Protein AF-A0A1B0FGH8-F1 (afdb_monomer_lite)

InterPro domains:
  IPR006578 MADF domain [PF10545] (13-110)
  IPR006578 MADF domain [PS51029] (12-115)

Foldseek 3Di:
DVVVVVVLLLLQLLLLVVVCCVQVVCVQDPDDDCDPVNNVVSLVVSCVSSVHPDSVVSVVSVVVVVVVLLVLVVVLVVVVVPDDDPPDDDPPPPHSDQVVDVCSVSCVVCVVRSVVRVVVVVVVVDDPPPDDDDDDDDDDDDDDDDDDDDDDPPCDPVNVVVVVVVVVVVVVLVPDPPVSVVVVVVVVVVVVVVVVVVD

Secondary structure (DSSP, 8-state):
-HHHHHHHHHHHHHHHHHT-HHHHHTTTSS-----HHHHHHHHHHHHHHTT-SSHHHHHHHHHHHHHHHHHHHHHHHHTTTS----S---TT-----GGGSTTHHHHGGGHHHHHHHHHHHHHTTS------------------------------HHHHHHHHHHHHHHHHHTTS-HHHHHHHHHHHHHHHHHHHT--

Sequence (199 aa):
MQQQTVDKKKIILIRNIRQYPDIYENEFASKPFLHRARKQQLWDLIAKKSGFTKTEEAICKWRSLRIYLRNHLQNVANKKLRRYIPRNHNPNDKYLQLNDWPYYMEMEFLVPYIRAQMNSVQKMHKPEMQVNRPVCTIVKAELPQLMDEEMMSEESEEENNLKEFFNLMLKSMLKLSQFHQQRVKEKLLNVLKQQKLKT

pLDDT: mean 70.03, std 19.04, range [27.69, 94.0]

Structure (mmCIF, N/CA/C/O backbone):
data_AF-A0A1B0FGH8-F1
#
_entry.id   AF-A0A1B0FGH8-F1
#
loop_
_atom_site.group_PDB
_atom_site.id
_atom_site.type_symbol
_atom_site.label_atom_id
_atom_site.label_alt_id
_atom_site.label_comp_id
_atom_site.label_asym_id
_atom_site.label_entity_id
_atom_site.label_seq_id
_atom_site.pdbx_PDB_ins_code
_atom_site.Cartn_x
_atom_site.Cartn_y
_atom_site.Cartn_z
_atom_site.occupancy
_atom_site.B_iso_or_equiv
_atom_site.auth_seq_id
_atom_site.auth_comp_id
_atom_site.auth_asym_id
_atom_site.auth_atom_id
_atom_site.pdbx_PDB_model_num
ATOM 1 N N . MET A 1 1 ? -2.364 -21.872 14.827 1.00 52.47 1 MET A N 1
ATOM 2 C CA . MET A 1 1 ? -3.596 -21.042 14.766 1.00 52.47 1 MET A CA 1
ATOM 3 C C . MET A 1 1 ? -3.340 -19.538 14.590 1.00 52.47 1 MET A C 1
ATOM 5 O O . MET A 1 1 ? -4.012 -18.939 13.762 1.00 52.47 1 MET A O 1
ATOM 9 N N . GLN A 1 2 ? -2.384 -18.913 15.295 1.00 52.69 2 GLN A N 1
ATOM 10 C CA . GLN A 1 2 ? -2.181 -17.445 15.265 1.00 52.69 2 GLN A CA 1
ATOM 11 C C . GLN A 1 2 ? -1.908 -16.836 13.866 1.00 52.69 2 GLN A C 1
ATOM 13 O O . GLN A 1 2 ? -2.380 -15.739 13.582 1.00 52.69 2 GLN A O 1
ATOM 18 N N . GLN A 1 3 ? -1.223 -17.544 12.958 1.00 59.41 3 GLN A N 1
ATOM 19 C CA . GLN A 1 3 ? -0.975 -17.053 11.589 1.00 59.41 3 GLN A CA 1
ATOM 20 C C . GLN A 1 3 ? -2.288 -16.730 10.841 1.00 59.41 3 GLN A C 1
ATOM 22 O O . GLN A 1 3 ? -2.462 -15.639 10.302 1.00 59.41 3 GLN A O 1
ATOM 27 N N . GLN A 1 4 ? -3.260 -17.649 10.890 1.00 62.66 4 GLN A N 1
ATOM 28 C CA . GLN A 1 4 ? -4.543 -17.513 10.193 1.00 62.66 4 GLN A CA 1
ATOM 29 C C . GLN A 1 4 ? -5.396 -16.359 10.741 1.00 62.66 4 GLN A C 1
ATOM 31 O O . GLN A 1 4 ? -6.127 -15.724 9.982 1.00 62.66 4 GLN A O 1
ATOM 36 N N . THR A 1 5 ? -5.319 -16.055 12.042 1.00 65.81 5 THR A N 1
ATOM 37 C CA . THR A 1 5 ? -6.057 -14.920 12.625 1.00 65.81 5 THR A CA 1
ATOM 38 C C . THR A 1 5 ? -5.416 -13.582 12.248 1.00 65.81 5 THR A C 1
ATOM 40 O O . THR A 1 5 ? -6.130 -12.635 11.912 1.00 65.81 5 THR A O 1
ATOM 43 N N . VAL A 1 6 ? -4.081 -13.516 12.207 1.00 66.00 6 VAL A N 1
ATOM 44 C CA . VAL A 1 6 ? -3.318 -12.348 11.734 1.00 66.00 6 VAL A CA 1
ATOM 45 C C . VAL A 1 6 ? -3.595 -12.045 10.256 1.00 66.00 6 VAL A C 1
ATOM 47 O O . VAL A 1 6 ? -3.716 -10.877 9.876 1.00 66.00 6 VAL A O 1
ATOM 50 N N . ASP A 1 7 ? -3.738 -13.074 9.424 1.00 78.56 7 ASP A N 1
ATOM 51 C CA . ASP A 1 7 ? -4.001 -12.921 7.990 1.00 78.56 7 ASP A CA 1
ATOM 52 C C . ASP A 1 7 ? -5.458 -12.509 7.716 1.00 78.56 7 ASP A C 1
ATOM 54 O O . ASP A 1 7 ? -5.695 -11.580 6.938 1.00 78.56 7 ASP A O 1
ATOM 58 N N . LYS A 1 8 ? -6.431 -13.068 8.455 1.00 84.50 8 LYS A N 1
ATOM 59 C CA . LYS A 1 8 ? -7.831 -12.598 8.438 1.00 84.50 8 LYS A CA 1
ATOM 60 C C . LYS A 1 8 ? -7.952 -11.123 8.845 1.00 84.50 8 LYS A C 1
ATOM 62 O O . LYS A 1 8 ? -8.624 -10.367 8.147 1.00 84.50 8 LYS A O 1
ATOM 67 N N . LYS A 1 9 ? -7.258 -10.673 9.905 1.00 86.06 9 LYS A N 1
ATOM 68 C CA . LYS A 1 9 ? -7.250 -9.247 10.304 1.00 86.06 9 LYS A CA 1
ATOM 69 C C . LYS A 1 9 ? -6.705 -8.325 9.205 1.00 86.06 9 LYS A C 1
ATOM 71 O O . LYS A 1 9 ? -7.247 -7.240 9.008 1.00 86.06 9 LYS A O 1
ATOM 76 N N . LYS A 1 10 ? -5.675 -8.748 8.457 1.00 87.94 10 LYS A N 1
ATOM 77 C CA . LYS A 1 10 ? -5.151 -7.984 7.307 1.00 87.94 10 LYS A CA 1
ATOM 78 C C . LYS A 1 10 ? -6.183 -7.855 6.180 1.00 87.94 10 LYS A C 1
ATOM 80 O O . LYS A 1 10 ? -6.356 -6.756 5.666 1.00 87.94 10 LYS A O 1
ATOM 85 N N . ILE A 1 11 ? -6.896 -8.930 5.837 1.00 90.31 11 ILE A N 1
ATOM 86 C CA . ILE A 1 11 ? -7.955 -8.903 4.809 1.00 90.31 11 ILE A CA 1
ATOM 87 C C . ILE A 1 11 ? -9.108 -7.979 5.230 1.00 90.31 11 ILE A C 1
ATOM 89 O O . ILE A 1 11 ? -9.535 -7.136 4.444 1.00 90.31 11 ILE A O 1
ATOM 93 N N . ILE A 1 12 ? -9.564 -8.072 6.484 1.00 92.00 12 ILE A N 1
ATOM 94 C CA . ILE A 1 12 ? -10.611 -7.190 7.029 1.00 92.00 12 ILE A CA 1
ATOM 95 C C . ILE A 1 12 ? -10.174 -5.718 6.960 1.00 92.00 12 ILE A C 1
ATOM 97 O O . ILE A 1 12 ? -10.942 -4.876 6.498 1.00 92.00 12 ILE A O 1
ATOM 101 N N . LEU A 1 13 ? -8.927 -5.411 7.341 1.00 92.94 13 LEU A N 1
ATOM 102 C CA . LEU A 1 13 ? -8.364 -4.061 7.245 1.00 92.94 13 LEU A CA 1
ATOM 103 C C . LEU A 1 13 ? -8.379 -3.528 5.803 1.00 92.94 13 LEU A C 1
ATOM 105 O O . LEU A 1 13 ? -8.819 -2.404 5.578 1.00 92.94 13 LEU A O 1
ATOM 109 N N . ILE A 1 14 ? -7.947 -4.332 4.825 1.00 92.38 14 ILE A N 1
ATOM 110 C CA . ILE A 1 14 ? -7.944 -3.944 3.404 1.00 92.38 14 ILE A CA 1
ATOM 111 C C . ILE A 1 14 ? -9.368 -3.636 2.922 1.00 92.38 14 ILE A C 1
ATOM 113 O O . ILE A 1 14 ? -9.600 -2.581 2.329 1.00 92.38 14 ILE A O 1
ATOM 117 N N . ARG A 1 15 ? -10.334 -4.515 3.222 1.00 92.62 15 ARG A N 1
ATOM 118 C CA . ARG A 1 15 ? -11.744 -4.341 2.835 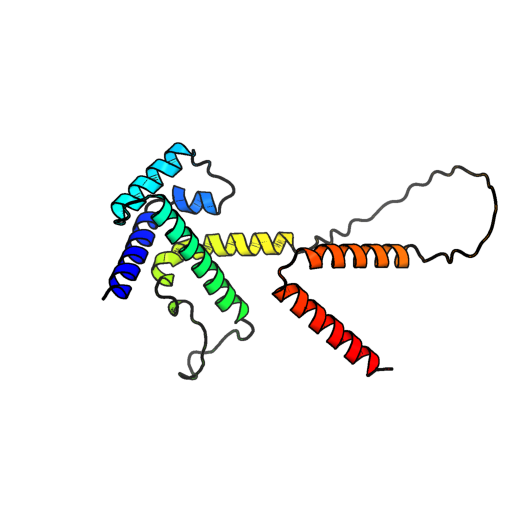1.00 92.62 15 ARG A CA 1
ATOM 119 C C . ARG A 1 15 ? -12.380 -3.109 3.476 1.00 92.62 15 ARG A C 1
ATOM 121 O O . ARG A 1 15 ? -13.107 -2.388 2.799 1.00 92.62 15 ARG A O 1
ATOM 128 N N . ASN A 1 16 ? -12.075 -2.838 4.744 1.00 92.19 16 ASN A N 1
ATOM 129 C CA . ASN A 1 16 ? -12.551 -1.641 5.434 1.00 92.19 16 ASN A CA 1
ATOM 130 C C . ASN A 1 16 ? -11.932 -0.363 4.850 1.00 92.19 16 ASN A C 1
ATOM 132 O O . ASN A 1 16 ? -12.653 0.606 4.654 1.00 92.19 16 ASN A O 1
ATOM 136 N N . ILE A 1 17 ? -10.639 -0.353 4.506 1.00 91.06 17 ILE A N 1
ATOM 137 C CA . ILE A 1 17 ? -9.993 0.806 3.861 1.00 91.06 17 ILE A CA 1
ATOM 138 C C . ILE A 1 17 ? -10.542 1.043 2.447 1.00 91.06 17 ILE A C 1
ATOM 140 O O . ILE A 1 17 ? -10.739 2.191 2.055 1.00 91.06 17 ILE A O 1
ATOM 144 N N . ARG A 1 18 ? -10.858 -0.020 1.695 1.00 90.50 18 ARG A N 1
ATOM 145 C CA . ARG A 1 18 ? -11.444 0.071 0.345 1.00 90.50 18 ARG A CA 1
ATOM 146 C C . ARG A 1 18 ? -12.778 0.837 0.312 1.00 90.50 18 ARG A C 1
ATOM 148 O O . ARG A 1 18 ? -13.085 1.436 -0.713 1.00 90.50 18 ARG A O 1
ATOM 155 N N . GLN A 1 19 ? -13.526 0.872 1.423 1.00 90.06 19 GLN A N 1
ATOM 156 C CA . GLN A 1 19 ? -14.764 1.660 1.573 1.00 90.06 19 GLN A CA 1
ATOM 157 C C . GLN A 1 19 ? -14.528 3.180 1.636 1.00 90.06 19 GLN A C 1
ATOM 159 O O . GLN A 1 19 ? -15.482 3.940 1.508 1.00 90.06 19 GLN A O 1
ATOM 164 N N . TYR A 1 20 ? -13.284 3.632 1.833 1.00 89.00 20 TYR A N 1
ATOM 165 C CA . TYR A 1 20 ? -12.939 5.043 2.015 1.00 89.00 20 TYR A CA 1
ATOM 166 C C . TYR A 1 20 ? -11.870 5.489 0.998 1.00 89.00 20 TYR A C 1
ATOM 168 O O . TYR A 1 20 ? -10.694 5.577 1.364 1.00 89.00 20 TYR A O 1
ATOM 176 N N . PRO A 1 21 ? -12.252 5.799 -0.262 1.00 83.88 21 PRO A N 1
ATOM 177 C CA . PRO A 1 21 ? -11.357 6.373 -1.276 1.00 83.88 21 PRO A CA 1
ATOM 178 C C . PRO A 1 21 ? -10.527 7.541 -0.746 1.00 83.88 21 PRO A C 1
ATOM 180 O O . PRO A 1 21 ? -9.303 7.517 -0.863 1.00 83.88 21 PRO A O 1
ATOM 183 N N . ASP A 1 22 ? -11.158 8.457 -0.003 1.00 81.31 22 ASP A N 1
ATOM 184 C CA . ASP A 1 22 ? -10.514 9.548 0.735 1.00 81.31 22 ASP A CA 1
ATOM 185 C C . ASP A 1 22 ? -9.220 9.134 1.461 1.00 81.31 22 ASP A C 1
ATOM 187 O O . ASP A 1 22 ? -8.257 9.898 1.478 1.00 81.31 22 ASP A O 1
ATOM 191 N N . ILE A 1 23 ? -9.154 7.945 2.071 1.00 84.75 23 ILE A N 1
ATOM 192 C CA . ILE A 1 23 ? -7.978 7.520 2.840 1.00 84.75 23 ILE A CA 1
ATOM 193 C C . ILE A 1 23 ? -6.797 7.156 1.944 1.00 84.75 23 ILE A C 1
ATOM 195 O O . ILE A 1 23 ? -5.670 7.518 2.282 1.00 84.75 23 ILE A O 1
ATOM 199 N N . TYR A 1 24 ? -7.026 6.451 0.834 1.00 81.81 24 TYR A N 1
ATOM 200 C CA . TYR A 1 24 ? -5.942 5.973 -0.024 1.00 81.81 24 TYR A CA 1
ATOM 201 C C . TYR A 1 24 ? -5.651 6.909 -1.198 1.00 81.81 24 TYR A C 1
ATOM 203 O O . TYR A 1 24 ? -4.483 7.115 -1.510 1.00 81.81 24 TYR A O 1
ATOM 211 N N . GLU A 1 25 ? -6.650 7.550 -1.803 1.00 80.12 25 GLU A N 1
ATOM 212 C CA . GLU A 1 25 ? -6.445 8.483 -2.919 1.00 80.12 25 GLU A CA 1
ATOM 213 C C . GLU A 1 25 ? -5.641 9.717 -2.498 1.00 80.12 25 GLU A C 1
ATOM 215 O O . GLU A 1 25 ? -4.678 10.071 -3.175 1.00 80.12 25 GLU A O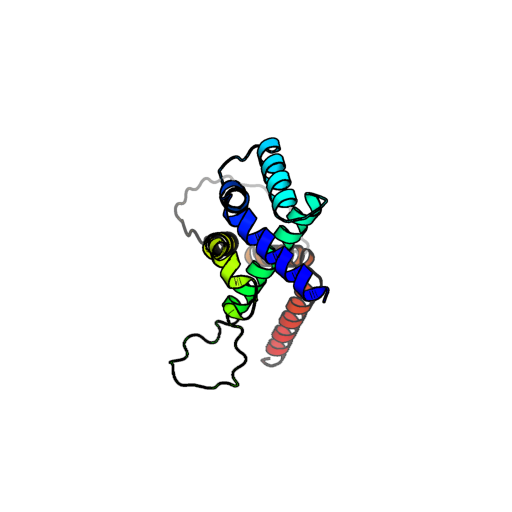 1
ATOM 220 N N . ASN A 1 26 ? -5.915 10.283 -1.314 1.00 70.94 26 ASN A N 1
ATOM 221 C CA . ASN A 1 26 ? -5.095 11.352 -0.718 1.00 70.94 26 ASN A CA 1
ATOM 222 C C . ASN A 1 26 ? -3.643 10.913 -0.406 1.00 70.94 26 ASN A C 1
ATOM 224 O O . ASN A 1 26 ? -2.821 11.742 -0.025 1.00 70.94 26 ASN A O 1
ATOM 228 N N . GLU A 1 27 ? -3.302 9.622 -0.511 1.00 70.69 27 GLU A N 1
ATOM 229 C CA . GLU A 1 27 ? -1.937 9.105 -0.325 1.00 70.69 27 GLU A CA 1
ATOM 230 C C . GLU A 1 27 ? -1.200 8.814 -1.646 1.00 70.69 27 GLU A C 1
ATOM 232 O O . GLU A 1 27 ? -0.076 8.295 -1.602 1.00 70.69 27 GLU A O 1
ATOM 237 N N . PHE A 1 28 ? -1.813 9.127 -2.796 1.00 66.12 28 PHE A N 1
ATOM 238 C CA . PHE A 1 28 ? -1.232 8.953 -4.136 1.00 66.12 28 PHE A CA 1
ATOM 239 C C . PHE A 1 28 ? -1.507 10.118 -5.106 1.00 66.12 28 PHE A C 1
ATOM 241 O O . PHE A 1 28 ? -0.688 10.359 -5.992 1.00 66.12 28 PHE A O 1
ATOM 248 N N . ALA A 1 29 ? -2.632 10.822 -4.967 1.00 61.25 29 ALA A N 1
ATOM 249 C CA . ALA A 1 29 ? -2.963 12.011 -5.746 1.00 61.25 29 ALA A CA 1
ATOM 250 C C . ALA A 1 29 ? -2.373 13.277 -5.100 1.00 61.25 29 ALA A C 1
ATOM 252 O O . ALA A 1 29 ? -2.225 13.358 -3.882 1.00 61.25 29 ALA A O 1
ATOM 253 N N . SER A 1 30 ? -2.049 14.286 -5.912 1.00 59.06 30 SER A N 1
ATOM 254 C CA . SER A 1 30 ? -1.494 15.567 -5.443 1.00 59.06 30 SER A CA 1
ATOM 255 C C . SER A 1 30 ? -2.518 16.455 -4.716 1.00 59.06 30 SER A C 1
ATOM 257 O O . SER A 1 30 ? -2.121 17.317 -3.935 1.00 59.06 30 SER A O 1
ATOM 259 N N . LYS A 1 31 ? -3.817 16.224 -4.952 1.00 57.28 31 LYS A N 1
ATOM 260 C CA . LYS A 1 31 ? -4.987 16.640 -4.152 1.00 57.28 31 LYS A CA 1
ATOM 261 C C . LYS A 1 31 ? -6.028 15.500 -4.262 1.00 57.28 31 LYS A C 1
ATOM 263 O O . LYS A 1 31 ? -6.007 14.832 -5.296 1.00 57.28 31 LYS A O 1
ATOM 268 N N . PRO A 1 32 ? -6.897 15.220 -3.266 1.00 58.91 32 PRO A N 1
ATOM 269 C CA . PRO A 1 32 ? -7.592 16.190 -2.409 1.00 58.91 32 PRO A CA 1
ATOM 270 C C . PRO A 1 32 ? -6.794 16.716 -1.205 1.00 58.91 32 PRO A C 1
ATOM 272 O O . PRO A 1 32 ? -5.645 16.353 -0.978 1.00 58.91 32 PRO A O 1
ATOM 275 N N . PHE A 1 33 ? -7.423 17.597 -0.423 1.00 63.88 33 PHE A N 1
ATOM 276 C CA . PHE A 1 33 ? -6.947 17.997 0.902 1.00 63.88 33 PHE A CA 1
ATOM 277 C C . PHE A 1 33 ? -7.837 17.354 1.974 1.00 63.88 33 PHE A C 1
ATOM 279 O O . PHE A 1 33 ? -8.848 17.921 2.388 1.00 63.88 33 PHE A O 1
ATOM 286 N N . LEU A 1 34 ? -7.483 16.150 2.429 1.00 73.94 34 LEU A N 1
ATOM 287 C CA . LEU A 1 34 ? -8.140 15.545 3.587 1.00 73.94 34 LEU A CA 1
ATOM 288 C C . LEU A 1 34 ? -7.597 16.166 4.883 1.00 73.94 34 LEU A C 1
ATOM 290 O O . LEU A 1 34 ? -6.495 15.840 5.328 1.00 73.94 34 LEU A O 1
ATOM 294 N N . HIS A 1 35 ? -8.389 17.050 5.498 1.00 82.50 35 HIS A N 1
ATOM 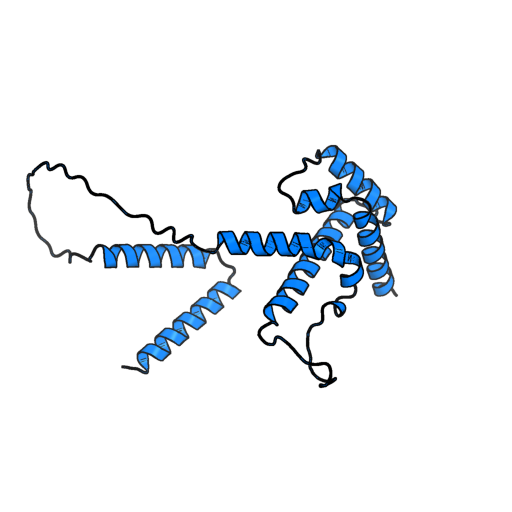295 C CA . HIS A 1 35 ? -8.030 17.729 6.746 1.00 82.50 35 HIS A CA 1
ATOM 296 C C . HIS A 1 35 ? -7.576 16.738 7.834 1.00 82.50 35 HIS A C 1
ATOM 298 O O . HIS A 1 35 ? -8.220 15.706 8.047 1.00 82.50 35 HIS A O 1
ATOM 304 N N . ARG A 1 36 ? -6.494 17.065 8.561 1.00 82.88 36 ARG A N 1
ATOM 305 C CA . ARG A 1 36 ? -5.816 16.156 9.510 1.00 82.88 36 ARG A CA 1
ATOM 306 C C . ARG A 1 36 ? -6.776 15.505 10.512 1.00 82.88 36 ARG A C 1
ATOM 308 O O . ARG A 1 36 ? -6.687 14.299 10.726 1.00 82.88 36 ARG A O 1
ATOM 315 N N . ALA A 1 37 ? -7.714 16.273 11.071 1.00 86.12 37 ALA A N 1
ATOM 316 C CA . ALA A 1 37 ? -8.707 15.754 12.015 1.00 86.12 37 ALA A CA 1
ATOM 317 C C . ALA A 1 37 ? -9.666 14.733 11.369 1.00 86.12 37 ALA A C 1
ATOM 319 O O . ALA A 1 37 ? -9.888 13.664 11.930 1.00 86.12 37 ALA A O 1
ATOM 320 N N . ARG A 1 38 ? -10.163 15.004 10.150 1.00 86.50 38 ARG A N 1
ATOM 321 C CA . ARG A 1 38 ? -11.030 14.074 9.402 1.00 86.50 38 ARG A CA 1
ATOM 322 C C . ARG A 1 38 ? -10.265 12.815 8.983 1.00 86.50 38 ARG A C 1
ATOM 324 O O . ARG A 1 38 ? -10.816 11.719 9.049 1.00 86.50 38 ARG A O 1
ATOM 331 N N . LYS A 1 39 ? -8.982 12.947 8.613 1.00 88.25 39 LYS A N 1
ATOM 332 C CA . LYS A 1 39 ? -8.105 11.794 8.349 1.00 88.25 39 LYS A CA 1
ATOM 333 C C . LYS A 1 39 ? -7.958 10.908 9.590 1.00 88.25 39 LYS A C 1
ATOM 335 O O . LYS A 1 39 ? -8.052 9.693 9.454 1.00 88.25 39 LYS A O 1
ATOM 340 N N . GLN A 1 40 ? -7.768 11.498 10.772 1.00 89.62 40 GLN A N 1
ATOM 341 C CA . GLN A 1 40 ? -7.677 10.749 12.028 1.00 89.62 40 GLN A CA 1
ATOM 342 C C . GLN A 1 40 ? -8.994 10.030 12.358 1.00 89.62 40 GLN A C 1
ATOM 344 O O . GLN A 1 40 ? -8.981 8.816 12.511 1.00 89.62 40 GLN A O 1
ATOM 349 N N . GLN A 1 41 ? -10.132 10.734 12.331 1.00 91.75 41 GLN A N 1
ATOM 350 C CA . GLN A 1 41 ? -11.460 10.154 12.597 1.00 91.75 41 GLN A CA 1
ATOM 351 C C . GLN A 1 41 ? -11.779 8.949 11.696 1.00 91.75 41 GLN A C 1
ATOM 353 O O . GLN A 1 41 ? -12.284 7.928 12.163 1.00 91.75 41 GLN A O 1
ATOM 358 N N . LEU A 1 42 ? -11.466 9.044 10.399 1.00 91.75 42 LEU A N 1
ATOM 359 C CA . LEU A 1 42 ? -11.623 7.930 9.461 1.00 91.75 42 LEU A CA 1
ATOM 360 C C . LEU A 1 42 ? -10.701 6.753 9.814 1.00 91.75 42 LEU A C 1
ATOM 362 O O . LEU A 1 42 ? -11.136 5.603 9.765 1.00 91.75 42 LEU A O 1
ATOM 366 N N . TRP A 1 43 ? -9.456 7.020 10.215 1.00 93.56 43 TRP A N 1
ATOM 367 C CA . TRP A 1 43 ? -8.538 5.983 10.684 1.00 93.56 43 TRP A CA 1
ATOM 368 C C . TRP A 1 43 ? -9.002 5.312 11.982 1.00 93.56 43 TRP A C 1
ATOM 370 O O . TRP A 1 43 ? -8.928 4.087 12.065 1.00 93.56 43 TRP A O 1
ATOM 380 N N . ASP A 1 44 ? -9.544 6.063 12.943 1.00 93.25 44 ASP A N 1
ATOM 381 C CA . ASP A 1 44 ? -10.096 5.522 14.192 1.00 93.25 44 ASP A CA 1
ATOM 382 C C . ASP A 1 44 ? -11.308 4.608 13.913 1.00 93.25 44 ASP A C 1
ATOM 384 O O . ASP A 1 44 ? -11.406 3.495 14.440 1.00 93.25 44 ASP A O 1
ATOM 388 N N . LEU A 1 45 ? -12.200 5.025 13.002 1.00 94.00 45 LEU A N 1
ATOM 389 C CA . LEU A 1 45 ? -13.327 4.212 12.525 1.00 94.00 45 LEU A CA 1
ATOM 390 C C . LEU A 1 45 ? -12.859 2.920 11.836 1.00 94.00 45 LEU A C 1
ATOM 392 O O . LEU A 1 45 ? -13.403 1.846 12.107 1.00 94.00 45 LEU A O 1
ATOM 396 N N . ILE A 1 46 ? -11.849 3.004 10.965 1.00 93.62 46 ILE A N 1
ATOM 397 C CA . ILE A 1 46 ? -11.266 1.849 10.266 1.00 93.62 46 ILE A CA 1
ATOM 398 C C . ILE A 1 46 ? -10.585 0.897 11.256 1.00 93.62 46 ILE A C 1
ATOM 400 O O . ILE A 1 46 ? -10.778 -0.316 11.152 1.00 93.62 46 ILE A O 1
ATOM 404 N N . ALA A 1 47 ? -9.826 1.414 12.225 1.00 93.31 47 ALA A N 1
ATOM 405 C CA . ALA A 1 47 ? -9.155 0.620 13.252 1.00 93.31 47 ALA A CA 1
ATOM 406 C C . ALA A 1 47 ? -10.172 -0.154 14.105 1.00 93.31 47 ALA A C 1
ATOM 408 O O . ALA A 1 47 ? -10.068 -1.381 14.216 1.00 93.31 47 ALA A O 1
ATOM 409 N N . LYS A 1 48 ? -11.219 0.534 14.587 1.00 93.38 48 LYS A N 1
ATOM 410 C CA . LYS A 1 48 ? -12.330 -0.063 15.344 1.00 93.38 48 LYS A CA 1
ATOM 411 C C . LYS A 1 48 ? -13.064 -1.139 14.537 1.00 93.38 48 LYS A C 1
ATOM 413 O O . LYS A 1 48 ? -13.186 -2.268 15.007 1.00 93.38 48 LYS A O 1
ATOM 418 N N . LYS A 1 49 ? -13.480 -0.841 13.296 1.00 92.25 49 LYS A N 1
ATOM 419 C CA . LYS A 1 49 ? -14.126 -1.814 12.385 1.00 92.25 49 LYS A CA 1
ATOM 420 C C . LYS A 1 49 ? -13.238 -3.019 12.045 1.00 92.25 49 LYS A C 1
ATOM 422 O O . LYS A 1 49 ? -13.753 -4.072 11.682 1.00 92.25 49 LYS A O 1
ATOM 427 N N . SER A 1 50 ? -11.915 -2.870 12.130 1.00 90.75 50 SER A N 1
ATOM 428 C CA . SER A 1 50 ? -10.944 -3.921 11.792 1.00 90.75 50 SER A CA 1
ATOM 429 C C . SER A 1 50 ? -10.424 -4.697 13.011 1.00 90.75 50 SER A C 1
ATOM 431 O O . SER A 1 50 ? -9.574 -5.575 12.858 1.00 90.75 50 SER A O 1
ATOM 433 N N . GLY A 1 51 ? -10.922 -4.399 14.218 1.00 90.56 51 GLY A N 1
ATOM 434 C CA . GLY A 1 51 ? -10.534 -5.093 15.448 1.00 90.56 51 GLY A CA 1
ATOM 435 C C . GLY A 1 51 ? -9.098 -4.806 15.902 1.00 90.56 51 GLY A C 1
ATOM 436 O O . GLY A 1 51 ? -8.422 -5.718 16.398 1.00 90.56 51 GLY A O 1
ATOM 437 N N . PHE A 1 52 ? -8.622 -3.573 15.702 1.00 89.50 52 PHE A N 1
ATOM 438 C CA . PHE A 1 52 ? -7.400 -3.045 16.318 1.00 89.50 52 PHE A CA 1
ATOM 439 C C . PHE A 1 52 ? -7.755 -2.233 17.567 1.00 89.50 52 PHE A C 1
ATOM 441 O O . PHE A 1 52 ? -8.772 -1.544 17.597 1.00 89.50 52 PHE A O 1
ATOM 448 N N . THR A 1 53 ? -6.907 -2.314 18.590 1.00 88.56 53 THR A N 1
ATOM 449 C CA . THR A 1 53 ? -7.034 -1.542 19.839 1.00 88.56 53 THR A CA 1
ATOM 450 C C . THR A 1 53 ? -6.482 -0.126 19.702 1.00 88.56 53 THR A C 1
ATOM 452 O O . THR A 1 53 ? -6.967 0.781 20.369 1.00 88.56 53 THR A O 1
ATOM 455 N N . LYS A 1 54 ? -5.478 0.063 18.837 1.00 90.88 54 LYS A N 1
ATOM 456 C CA . LYS A 1 54 ? -4.816 1.343 18.569 1.00 90.88 54 LYS A CA 1
ATOM 457 C C . LYS A 1 54 ? -4.881 1.689 17.089 1.00 90.88 54 LYS A C 1
ATOM 459 O O . LYS A 1 54 ? -4.640 0.837 16.229 1.00 90.88 54 LYS A O 1
ATOM 464 N N . THR A 1 55 ? -5.145 2.954 16.787 1.00 91.44 55 THR A N 1
ATOM 465 C CA . THR A 1 55 ? -5.222 3.443 15.408 1.00 91.44 55 THR A CA 1
ATOM 466 C C . THR A 1 55 ? -3.860 3.384 14.709 1.00 91.44 55 THR A C 1
ATOM 468 O O . THR A 1 55 ? -3.776 3.038 13.528 1.00 91.44 55 THR A O 1
ATOM 471 N N . GLU A 1 56 ? -2.769 3.614 15.443 1.00 91.06 56 GLU A N 1
ATOM 472 C CA . GLU A 1 56 ? -1.397 3.526 14.938 1.00 91.06 56 GLU A CA 1
ATOM 473 C C . GLU A 1 56 ? -1.059 2.120 14.432 1.00 91.06 56 GLU A C 1
ATOM 475 O O . GLU A 1 56 ? -0.362 1.985 13.429 1.00 91.06 56 GLU A O 1
ATOM 480 N N . GLU A 1 57 ? -1.572 1.063 15.071 1.00 90.69 57 GLU A N 1
ATOM 481 C CA . GLU A 1 57 ? -1.338 -0.319 14.637 1.00 90.69 57 GLU A CA 1
ATOM 482 C C . GLU A 1 57 ? -1.985 -0.595 13.275 1.00 90.69 57 GLU A C 1
ATOM 484 O O . GLU A 1 57 ? -1.346 -1.182 12.395 1.00 90.69 57 GLU A O 1
ATOM 489 N N . ALA A 1 58 ? -3.218 -0.118 13.067 1.00 90.50 58 ALA A N 1
ATOM 490 C CA . ALA A 1 58 ? -3.915 -0.218 11.786 1.00 90.50 58 ALA A CA 1
ATOM 491 C C . ALA A 1 58 ? -3.183 0.575 10.685 1.00 90.50 58 ALA A C 1
ATOM 493 O O . ALA A 1 58 ? -2.933 0.039 9.601 1.00 90.50 58 ALA A O 1
ATOM 494 N N . ILE A 1 59 ? -2.757 1.811 10.983 1.00 90.44 59 ILE A N 1
ATOM 495 C CA . ILE A 1 59 ? -1.972 2.661 10.070 1.00 90.44 59 ILE A CA 1
ATOM 496 C C . ILE A 1 59 ? -0.635 1.996 9.711 1.00 90.44 59 ILE A C 1
ATOM 498 O O . ILE A 1 59 ? -0.267 1.923 8.536 1.00 90.44 59 ILE A O 1
ATOM 502 N N . CYS A 1 60 ? 0.102 1.485 10.698 1.00 91.25 60 CYS A N 1
ATOM 503 C CA . CYS A 1 60 ? 1.371 0.796 10.477 1.00 91.25 60 CYS A CA 1
ATOM 504 C C . CYS A 1 60 ? 1.181 -0.465 9.629 1.00 91.25 60 CYS A C 1
ATOM 506 O O . CYS A 1 60 ? 1.931 -0.672 8.673 1.00 91.25 60 CYS A O 1
ATOM 508 N N . LYS A 1 61 ? 0.140 -1.268 9.896 1.00 92.25 61 LYS A N 1
ATOM 509 C CA . LYS A 1 61 ? -0.146 -2.469 9.101 1.00 92.25 61 LYS A CA 1
ATOM 510 C C . LYS A 1 61 ? -0.524 -2.133 7.660 1.00 92.25 61 LYS A C 1
ATOM 512 O O . LYS A 1 61 ? -0.041 -2.800 6.745 1.00 92.25 61 LYS A O 1
ATOM 517 N N . TRP A 1 62 ? -1.312 -1.079 7.448 1.00 93.00 62 TRP A N 1
ATOM 518 C CA . TRP A 1 62 ? -1.628 -0.553 6.118 1.00 93.00 62 TRP A CA 1
ATOM 519 C C . TRP A 1 62 ? -0.378 -0.102 5.356 1.00 93.00 62 TRP A C 1
ATOM 521 O O . TRP A 1 62 ? -0.176 -0.503 4.209 1.00 93.00 62 TRP A O 1
ATOM 531 N N . ARG A 1 63 ? 0.507 0.669 6.003 1.00 90.31 63 ARG A N 1
ATOM 532 C CA . ARG A 1 63 ? 1.790 1.094 5.415 1.00 90.31 63 ARG A CA 1
ATOM 533 C C . ARG A 1 63 ? 2.638 -0.108 5.004 1.00 90.31 63 ARG A C 1
ATOM 535 O O . ARG A 1 63 ? 3.118 -0.137 3.872 1.00 90.31 63 ARG A O 1
ATOM 542 N N . SER A 1 64 ? 2.769 -1.125 5.863 1.00 90.44 64 SER A N 1
ATOM 543 C CA . SER A 1 64 ? 3.464 -2.369 5.507 1.00 90.44 64 SER A CA 1
ATOM 544 C C . SER A 1 64 ? 2.833 -3.042 4.286 1.00 90.44 64 SER A C 1
ATOM 546 O O . SER A 1 64 ? 3.549 -3.381 3.349 1.00 90.44 64 SER A O 1
ATOM 548 N N . LEU A 1 65 ? 1.505 -3.201 4.256 1.00 91.25 65 LEU A N 1
ATOM 549 C CA . LEU A 1 65 ? 0.785 -3.811 3.132 1.00 91.25 65 LEU A CA 1
ATOM 550 C C . LEU A 1 65 ? 1.010 -3.047 1.813 1.00 91.25 65 LEU A C 1
ATOM 552 O O . LEU A 1 65 ? 1.309 -3.675 0.799 1.00 91.25 65 LEU A O 1
ATOM 556 N N . ARG A 1 66 ? 0.958 -1.705 1.821 1.00 90.38 66 ARG A N 1
ATOM 557 C CA . ARG A 1 66 ? 1.282 -0.870 0.644 1.00 90.38 66 ARG A CA 1
ATOM 558 C C . ARG A 1 66 ? 2.724 -1.069 0.167 1.00 90.38 66 ARG A C 1
ATOM 560 O O . ARG A 1 66 ? 2.950 -1.179 -1.037 1.00 90.38 66 ARG A O 1
ATOM 567 N N . ILE A 1 67 ? 3.690 -1.134 1.087 1.00 88.00 67 ILE A N 1
ATOM 568 C CA . ILE A 1 67 ? 5.106 -1.372 0.762 1.00 88.00 67 ILE A CA 1
ATOM 569 C C . ILE A 1 67 ? 5.290 -2.767 0.148 1.00 88.00 67 ILE A C 1
ATOM 571 O O . ILE A 1 67 ? 5.938 -2.888 -0.891 1.00 88.00 67 ILE A O 1
ATOM 575 N N . TYR A 1 68 ? 4.679 -3.805 0.727 1.00 89.38 68 TYR A N 1
ATOM 576 C CA . TYR A 1 68 ? 4.721 -5.157 0.166 1.00 89.38 68 TYR A CA 1
ATOM 577 C C . TYR A 1 68 ? 4.077 -5.229 -1.222 1.00 89.38 68 TYR A C 1
ATOM 579 O O . TYR A 1 68 ? 4.689 -5.805 -2.117 1.00 89.38 68 TYR A O 1
ATOM 587 N N . LEU A 1 69 ? 2.921 -4.592 -1.446 1.00 88.06 69 LEU A N 1
ATOM 588 C CA . LEU A 1 69 ? 2.297 -4.537 -2.772 1.00 88.06 69 LEU A CA 1
ATOM 589 C C . LEU A 1 69 ? 3.193 -3.827 -3.796 1.00 88.06 69 LEU A C 1
ATOM 591 O O . LEU A 1 69 ? 3.383 -4.340 -4.897 1.00 88.06 69 LEU A O 1
ATOM 595 N N . ARG A 1 70 ? 3.785 -2.678 -3.442 1.00 86.44 70 ARG A N 1
ATOM 596 C CA . ARG A 1 70 ? 4.732 -1.967 -4.317 1.00 86.44 70 ARG A CA 1
ATOM 597 C C . ARG A 1 70 ? 5.933 -2.847 -4.664 1.00 86.44 70 ARG A C 1
ATOM 599 O O . ARG A 1 70 ? 6.281 -2.948 -5.836 1.00 86.44 70 ARG A O 1
ATOM 606 N N . ASN A 1 71 ? 6.532 -3.504 -3.672 1.00 84.75 71 ASN A N 1
ATOM 607 C CA . ASN A 1 71 ? 7.682 -4.384 -3.875 1.00 84.75 71 ASN A CA 1
ATOM 608 C C . ASN A 1 71 ? 7.312 -5.621 -4.706 1.00 84.75 71 ASN A C 1
ATOM 610 O O . ASN A 1 71 ? 8.080 -6.011 -5.577 1.00 84.75 71 ASN A O 1
ATOM 614 N N . HIS A 1 72 ? 6.129 -6.205 -4.497 1.00 83.88 72 HIS A N 1
ATOM 615 C CA . HIS A 1 72 ? 5.607 -7.317 -5.298 1.00 83.88 72 HIS A CA 1
ATOM 616 C C . HIS A 1 72 ? 5.412 -6.904 -6.759 1.00 83.88 72 HIS A C 1
ATOM 618 O O . HIS A 1 72 ? 5.999 -7.508 -7.652 1.00 83.88 72 HIS A O 1
ATOM 624 N N . LEU A 1 73 ? 4.700 -5.800 -7.008 1.00 83.31 73 LEU A N 1
ATOM 625 C CA . LEU A 1 73 ? 4.525 -5.232 -8.349 1.00 83.31 73 LEU A CA 1
ATOM 626 C C . LEU A 1 73 ? 5.864 -4.890 -9.012 1.00 83.31 73 LEU A C 1
ATOM 628 O O . LEU A 1 73 ? 6.036 -5.149 -10.201 1.00 83.31 73 LEU A O 1
ATOM 632 N N . GLN A 1 74 ? 6.823 -4.346 -8.259 1.00 80.38 74 GLN A N 1
ATOM 633 C CA . GLN A 1 74 ? 8.163 -4.044 -8.756 1.00 80.38 74 GLN A CA 1
ATOM 634 C C . GLN A 1 74 ? 8.969 -5.317 -9.047 1.00 80.38 74 GLN A C 1
ATOM 636 O O . GLN A 1 74 ? 9.657 -5.363 -10.058 1.00 80.38 74 GLN A O 1
ATOM 641 N N . ASN A 1 75 ? 8.847 -6.375 -8.245 1.00 78.44 75 ASN A N 1
ATOM 642 C CA . ASN A 1 75 ? 9.492 -7.665 -8.499 1.00 78.44 75 ASN A CA 1
ATOM 643 C C . ASN A 1 75 ? 8.901 -8.358 -9.735 1.00 78.44 75 ASN A C 1
ATOM 645 O O . ASN A 1 75 ? 9.654 -8.827 -10.588 1.00 78.44 75 ASN A O 1
ATOM 649 N N . VAL A 1 76 ? 7.573 -8.359 -9.883 1.00 74.75 76 VAL A N 1
ATOM 650 C CA . VAL A 1 76 ? 6.876 -8.861 -11.079 1.00 74.75 76 VAL A CA 1
ATOM 651 C C . VAL A 1 76 ? 7.241 -8.028 -12.317 1.00 74.75 76 VAL A C 1
ATOM 653 O O . VAL A 1 76 ? 7.474 -8.585 -13.388 1.00 74.75 76 VAL A O 1
ATOM 656 N N . ALA A 1 77 ? 7.361 -6.702 -12.189 1.00 71.75 77 ALA A N 1
ATOM 657 C CA . ALA A 1 77 ? 7.792 -5.821 -13.277 1.00 71.75 77 ALA A CA 1
ATOM 658 C C . ALA A 1 77 ? 9.274 -6.009 -13.650 1.00 71.75 77 ALA A C 1
ATOM 660 O O . ALA A 1 77 ? 9.591 -6.084 -14.833 1.00 71.75 77 ALA A O 1
ATOM 661 N N . ASN A 1 78 ? 10.169 -6.146 -12.669 1.00 67.75 78 ASN A N 1
ATOM 662 C CA . ASN A 1 78 ? 11.600 -6.385 -12.880 1.00 67.75 78 ASN A CA 1
ATOM 663 C C . ASN A 1 78 ? 11.865 -7.775 -13.479 1.00 67.75 78 ASN A C 1
ATOM 665 O O . ASN A 1 78 ? 12.785 -7.933 -14.278 1.00 67.75 78 ASN A O 1
ATOM 669 N N . LYS A 1 79 ? 11.029 -8.777 -13.167 1.00 64.69 79 LYS A N 1
ATOM 670 C CA . LYS A 1 79 ? 11.063 -10.093 -13.825 1.00 64.69 79 LYS A CA 1
ATOM 671 C C . LYS A 1 79 ? 10.614 -10.060 -15.300 1.00 64.69 79 LYS A C 1
ATOM 673 O O . LYS A 1 79 ? 10.767 -11.066 -15.989 1.00 64.69 79 LYS A O 1
ATOM 678 N N . LYS A 1 80 ? 10.184 -8.913 -15.857 1.00 50.25 80 LYS A N 1
ATOM 679 C CA . LYS A 1 80 ? 9.881 -8.742 -17.298 1.00 50.25 80 LYS A CA 1
ATOM 680 C C . LYS A 1 80 ? 11.114 -8.659 -18.221 1.00 50.25 80 LYS A C 1
ATOM 682 O O . LYS A 1 80 ? 11.034 -8.020 -19.268 1.00 50.25 80 LYS A O 1
ATOM 687 N N . LEU A 1 81 ? 12.203 -9.355 -17.886 1.00 46.53 81 LEU A N 1
ATOM 688 C CA . LEU A 1 81 ? 13.184 -9.828 -18.877 1.00 46.53 81 LEU A CA 1
ATOM 689 C C . LEU A 1 81 ? 12.760 -11.151 -19.548 1.00 46.53 81 LEU A C 1
ATOM 691 O O . LEU A 1 81 ? 13.430 -11.612 -20.465 1.00 46.53 81 LEU A O 1
ATOM 695 N N . ARG A 1 82 ? 11.614 -11.730 -19.159 1.00 48.09 82 ARG A N 1
ATOM 696 C CA . ARG A 1 82 ? 10.856 -12.686 -19.980 1.00 48.09 82 ARG A CA 1
ATOM 697 C C . ARG A 1 82 ? 9.413 -12.196 -20.100 1.00 48.09 82 ARG A C 1
ATOM 699 O O . ARG A 1 82 ? 8.655 -12.235 -19.134 1.00 48.09 82 ARG A O 1
ATOM 706 N N . ARG A 1 83 ? 9.050 -11.651 -21.264 1.00 45.09 83 ARG A N 1
ATOM 707 C CA . ARG A 1 83 ? 7.663 -11.311 -21.619 1.00 45.09 83 ARG A CA 1
ATOM 708 C C . ARG A 1 83 ? 7.135 -12.360 -22.592 1.00 45.09 83 ARG A C 1
ATOM 710 O O . ARG A 1 83 ? 7.873 -12.773 -23.472 1.00 45.09 83 ARG A O 1
ATOM 717 N N . TYR A 1 84 ? 5.840 -12.648 -22.467 1.00 39.66 84 TYR A N 1
ATOM 718 C CA . TYR A 1 84 ? 5.059 -13.552 -23.315 1.00 39.66 84 TYR A CA 1
ATOM 719 C C . TYR A 1 84 ? 5.434 -15.039 -23.200 1.00 39.66 84 TYR A C 1
ATOM 721 O O . TYR A 1 84 ? 6.502 -15.472 -23.613 1.00 39.66 84 TYR A O 1
ATOM 729 N N . ILE A 1 85 ? 4.498 -15.825 -22.668 1.00 46.16 85 ILE A N 1
ATOM 730 C CA . ILE A 1 85 ? 4.496 -17.287 -22.745 1.00 46.16 85 ILE A CA 1
ATOM 731 C C . ILE A 1 85 ? 3.107 -17.655 -23.282 1.00 46.16 85 ILE A C 1
ATOM 733 O O . ILE A 1 85 ? 2.114 -17.343 -22.617 1.00 46.16 85 ILE A O 1
ATOM 737 N N . PRO A 1 86 ? 2.996 -18.226 -24.496 1.00 40.72 86 PRO A N 1
ATOM 738 C CA . PRO A 1 86 ? 1.737 -18.772 -24.999 1.00 40.72 86 PRO A CA 1
ATOM 739 C C . PRO A 1 86 ? 1.191 -19.859 -24.061 1.00 40.72 86 PRO A C 1
ATOM 741 O O . PRO A 1 86 ? 1.948 -20.442 -23.291 1.00 40.72 86 PRO A O 1
ATOM 744 N N . ARG A 1 87 ? -0.108 -20.180 -24.150 1.00 47.19 87 ARG A N 1
ATOM 745 C CA . ARG A 1 87 ? -0.836 -21.084 -23.223 1.00 47.19 87 ARG A CA 1
ATOM 746 C C . ARG A 1 87 ? -0.219 -22.473 -22.962 1.00 47.19 87 ARG A C 1
ATOM 748 O O . ARG A 1 87 ? -0.663 -23.143 -22.036 1.00 47.19 87 ARG A O 1
ATOM 755 N N . ASN A 1 88 ? 0.783 -22.895 -23.730 1.00 49.31 88 ASN A N 1
ATOM 756 C CA . ASN A 1 88 ? 1.328 -24.246 -23.726 1.00 49.31 88 ASN A CA 1
ATOM 757 C C . ASN A 1 88 ? 2.803 -24.306 -23.273 1.00 49.31 88 ASN A C 1
ATOM 759 O O . ASN A 1 88 ? 3.615 -24.792 -24.057 1.00 49.31 88 ASN A O 1
ATOM 763 N N . HIS A 1 89 ? 3.179 -23.905 -22.042 1.00 48.12 89 HIS A N 1
ATOM 764 C CA . HIS A 1 89 ? 4.310 -24.599 -21.388 1.00 48.12 89 HIS A CA 1
ATOM 765 C C . HIS A 1 89 ? 4.506 -24.489 -19.863 1.00 48.12 89 HIS A C 1
ATOM 767 O O . HIS A 1 89 ? 4.311 -23.449 -19.244 1.00 48.12 89 HIS A O 1
ATOM 773 N N . ASN A 1 90 ? 5.030 -25.614 -19.360 1.00 45.47 90 ASN A N 1
ATOM 774 C CA . ASN A 1 90 ? 5.838 -25.883 -18.165 1.00 45.47 90 ASN A CA 1
ATOM 775 C C . ASN A 1 90 ? 5.295 -25.526 -16.753 1.00 45.47 90 ASN A C 1
ATOM 777 O O . ASN A 1 90 ? 5.445 -24.390 -16.304 1.00 45.47 90 ASN A O 1
ATOM 781 N N . PRO A 1 91 ? 4.811 -26.518 -15.969 1.00 54.16 91 PRO A N 1
ATOM 782 C CA . PRO A 1 91 ? 4.417 -26.317 -14.569 1.00 54.16 91 PRO A CA 1
ATOM 783 C C . PRO A 1 91 ? 5.595 -26.103 -13.594 1.00 54.16 91 PRO A C 1
ATOM 785 O O . PRO A 1 91 ? 5.363 -25.716 -12.453 1.00 54.16 91 PRO A O 1
ATOM 788 N N . ASN A 1 92 ? 6.848 -26.330 -14.012 1.00 48.59 92 ASN A N 1
ATOM 789 C CA . ASN A 1 92 ? 8.037 -26.143 -13.164 1.00 48.59 92 ASN A CA 1
ATOM 790 C C . ASN A 1 92 ? 8.660 -24.738 -13.251 1.00 48.59 92 ASN A C 1
ATOM 792 O O . ASN A 1 92 ? 9.666 -24.465 -12.588 1.00 48.59 92 ASN A O 1
ATOM 796 N N . ASP A 1 93 ? 8.115 -23.845 -14.079 1.00 52.16 93 ASP A N 1
ATOM 797 C CA . ASP A 1 93 ? 8.732 -22.546 -14.334 1.00 52.16 93 ASP A CA 1
ATOM 798 C C . ASP A 1 93 ? 8.376 -21.548 -13.209 1.00 52.16 93 ASP A C 1
ATOM 800 O O . ASP A 1 93 ? 7.233 -21.108 -13.068 1.00 52.16 93 ASP A O 1
ATOM 804 N N . LYS A 1 94 ? 9.365 -21.227 -12.356 1.00 52.56 94 LYS A N 1
ATOM 805 C CA . LYS A 1 94 ? 9.232 -20.472 -11.085 1.00 52.56 94 LYS A CA 1
ATOM 806 C C . LYS A 1 94 ? 8.987 -18.963 -11.287 1.00 52.56 94 LYS A C 1
ATOM 808 O O . LYS A 1 94 ? 9.694 -18.103 -10.735 1.00 52.56 94 LYS A O 1
ATOM 813 N N . TYR A 1 95 ? 7.995 -18.618 -12.100 1.00 58.59 95 TYR A N 1
ATOM 814 C CA . TYR A 1 95 ? 7.537 -17.244 -12.263 1.00 58.59 95 TYR A CA 1
ATOM 815 C C . TYR A 1 95 ? 6.854 -16.754 -10.995 1.00 58.59 95 TYR A C 1
ATOM 817 O O . TYR A 1 95 ? 6.082 -17.472 -10.375 1.00 58.59 95 TYR A O 1
ATOM 825 N N . LEU A 1 96 ? 7.152 -15.505 -10.634 1.00 59.59 96 LEU A N 1
ATOM 826 C CA . LEU A 1 96 ? 6.446 -14.817 -9.561 1.00 59.59 96 LEU A CA 1
ATOM 827 C C . LEU A 1 96 ? 5.173 -14.244 -10.186 1.00 59.59 96 LEU A C 1
ATOM 829 O O . LEU A 1 96 ? 5.252 -13.270 -10.941 1.00 59.59 96 LEU A O 1
ATOM 833 N N . GLN A 1 97 ? 4.038 -14.898 -9.966 1.00 66.50 97 GLN A N 1
ATOM 834 C CA . GLN A 1 97 ? 2.747 -14.441 -10.465 1.00 66.50 97 GLN A CA 1
ATOM 835 C C . GLN A 1 97 ? 2.204 -13.324 -9.570 1.00 66.50 97 GLN A C 1
ATOM 837 O O . GLN A 1 97 ? 2.586 -13.167 -8.410 1.00 66.50 97 GLN A O 1
ATOM 842 N N . LEU A 1 98 ? 1.265 -12.538 -10.097 1.00 67.38 98 LEU A N 1
ATOM 843 C CA . LEU A 1 98 ? 0.580 -11.519 -9.298 1.00 67.38 98 LEU A CA 1
ATOM 844 C C . LEU A 1 98 ? -0.182 -12.155 -8.120 1.00 67.38 98 LEU A C 1
ATOM 846 O O . LEU A 1 98 ? -0.132 -11.631 -7.008 1.00 67.38 98 LEU A O 1
ATOM 850 N N . ASN A 1 99 ? -0.772 -13.331 -8.346 1.00 71.69 99 ASN A N 1
ATOM 851 C CA . ASN A 1 99 ? -1.586 -14.064 -7.375 1.00 71.69 99 ASN A CA 1
ATOM 852 C C . ASN A 1 99 ? -0.773 -14.807 -6.297 1.00 71.69 99 ASN A C 1
ATOM 854 O O . ASN A 1 99 ? -1.360 -15.249 -5.314 1.00 71.69 99 ASN A O 1
ATOM 858 N N . ASP A 1 100 ? 0.558 -14.895 -6.422 1.00 71.62 100 ASP A N 1
ATOM 859 C CA . ASP A 1 100 ? 1.427 -15.534 -5.416 1.00 71.62 100 ASP A CA 1
ATOM 860 C C . ASP A 1 100 ? 1.396 -14.805 -4.063 1.00 71.62 100 ASP A C 1
ATOM 862 O O . ASP A 1 100 ? 1.759 -15.367 -3.027 1.00 71.62 100 ASP A O 1
ATOM 866 N N . TRP A 1 101 ? 0.985 -13.532 -4.055 1.00 79.88 101 TRP A N 1
ATOM 867 C CA . TRP A 1 101 ? 0.816 -12.764 -2.829 1.00 79.8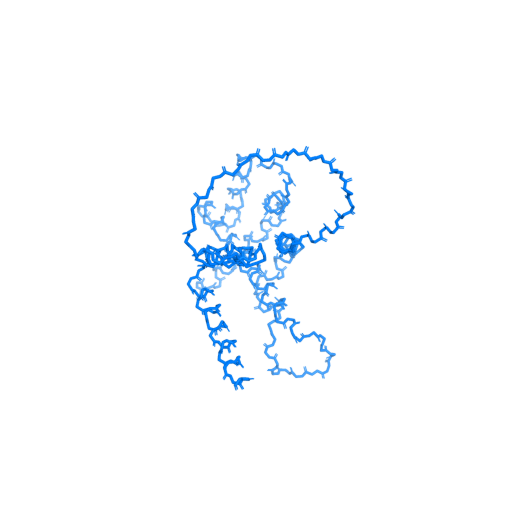8 101 TRP A CA 1
ATOM 868 C C . TRP A 1 101 ? -0.652 -12.813 -2.370 1.00 79.88 101 TRP A C 1
ATOM 870 O O . TRP A 1 101 ? -1.514 -12.256 -3.053 1.00 79.88 101 TRP A O 1
ATOM 880 N N . PRO A 1 102 ? -0.970 -13.393 -1.194 1.00 82.12 102 PRO A N 1
ATOM 881 C CA . PRO A 1 102 ? -2.349 -13.718 -0.802 1.00 82.12 102 PRO A CA 1
ATOM 882 C C . PRO A 1 102 ? -3.267 -12.506 -0.563 1.00 82.12 102 PRO A C 1
ATOM 884 O O . PRO A 1 102 ? -4.471 -12.675 -0.403 1.00 82.12 102 PRO A O 1
ATOM 887 N N . TYR A 1 103 ? -2.724 -11.285 -0.542 1.00 85.19 103 TYR A N 1
ATOM 888 C CA . TYR A 1 103 ? -3.496 -10.040 -0.428 1.00 85.19 103 TYR A CA 1
ATOM 889 C C . TYR A 1 103 ? -3.654 -9.302 -1.764 1.00 85.19 103 TYR A C 1
ATOM 891 O O . TYR A 1 103 ? -4.284 -8.246 -1.793 1.00 85.19 103 TYR A O 1
ATOM 899 N N . TYR A 1 104 ? -3.089 -9.822 -2.862 1.00 83.00 104 TYR A N 1
ATOM 900 C CA . TYR A 1 104 ? -3.069 -9.130 -4.151 1.00 83.00 104 TYR A CA 1
ATOM 901 C C . TYR A 1 104 ? -4.479 -8.811 -4.659 1.00 83.00 104 TYR A C 1
ATOM 903 O O . TYR A 1 104 ? -4.772 -7.646 -4.909 1.00 83.00 104 TYR A O 1
ATOM 911 N N . MET A 1 105 ? -5.365 -9.812 -4.709 1.00 83.81 105 MET A N 1
ATOM 912 C CA . MET A 1 105 ? -6.758 -9.653 -5.158 1.00 83.81 105 MET A CA 1
ATOM 913 C C . MET A 1 105 ? -7.534 -8.618 -4.328 1.00 83.81 105 MET A C 1
ATOM 915 O O . MET A 1 105 ? -8.296 -7.818 -4.862 1.00 83.81 105 MET A O 1
ATOM 919 N N . GLU A 1 106 ? -7.319 -8.591 -3.010 1.00 87.12 106 GLU A N 1
ATOM 920 C CA . GLU A 1 106 ? -7.987 -7.638 -2.114 1.00 87.12 106 GLU A CA 1
ATOM 921 C C . GLU A 1 106 ? -7.466 -6.204 -2.306 1.00 87.12 106 GLU A C 1
ATOM 923 O O . GLU A 1 106 ? -8.223 -5.252 -2.126 1.00 87.12 106 GLU A O 1
ATOM 928 N N . MET A 1 107 ? -6.192 -6.039 -2.685 1.00 89.12 107 MET A N 1
ATOM 929 C CA . MET A 1 107 ? -5.528 -4.742 -2.874 1.00 89.12 107 MET A CA 1
ATOM 930 C C . MET A 1 107 ? -5.372 -4.315 -4.343 1.00 89.12 107 MET A C 1
ATOM 932 O O . MET A 1 107 ? -4.723 -3.302 -4.613 1.00 89.12 107 MET A O 1
ATOM 936 N N . GLU A 1 108 ? -5.964 -5.041 -5.296 1.00 86.94 108 GLU A N 1
ATOM 937 C CA . GLU A 1 108 ? -5.835 -4.773 -6.736 1.00 86.94 108 GLU A CA 1
ATOM 938 C C . GLU A 1 108 ? -6.252 -3.336 -7.100 1.00 86.94 108 GLU A C 1
ATOM 940 O O . GLU A 1 108 ? -5.616 -2.685 -7.930 1.00 86.94 108 GLU A O 1
ATOM 945 N N . PHE A 1 109 ? -7.242 -2.788 -6.388 1.00 87.38 109 PHE A N 1
ATOM 946 C CA . PHE A 1 109 ? -7.711 -1.408 -6.549 1.00 87.38 109 PHE A CA 1
ATOM 947 C C . PHE A 1 109 ? -6.611 -0.342 -6.361 1.00 87.38 109 PHE A C 1
ATOM 949 O O . PHE A 1 109 ? -6.735 0.757 -6.891 1.00 87.38 109 PHE A O 1
ATOM 956 N N . LEU A 1 110 ? -5.507 -0.650 -5.667 1.00 86.38 110 LEU A N 1
ATOM 957 C CA . LEU A 1 110 ? -4.365 0.261 -5.500 1.00 86.38 110 LEU A CA 1
ATOM 958 C C . LEU A 1 110 ? -3.355 0.211 -6.658 1.00 86.38 110 LEU A C 1
ATOM 960 O O . LEU A 1 110 ? -2.485 1.081 -6.753 1.00 86.38 110 LEU A O 1
ATOM 964 N N . VAL A 1 111 ? -3.428 -0.799 -7.533 1.00 85.12 111 VAL A N 1
ATOM 965 C CA . VAL A 1 111 ? -2.454 -1.022 -8.616 1.00 85.12 111 VAL A CA 1
ATOM 966 C C . VAL A 1 111 ? -2.338 0.178 -9.573 1.00 85.12 111 VAL A C 1
ATOM 968 O O . VAL A 1 111 ? -1.197 0.514 -9.910 1.00 85.12 111 VAL A O 1
ATOM 971 N N . PRO A 1 112 ? -3.424 0.867 -9.994 1.00 83.44 112 PRO A N 1
ATOM 972 C CA . PRO A 1 112 ? -3.318 2.061 -10.837 1.00 83.44 112 PRO A CA 1
ATOM 973 C C . PRO A 1 112 ? -2.516 3.181 -10.164 1.00 83.44 112 PRO A C 1
ATOM 975 O O . PRO A 1 112 ? -1.578 3.710 -10.760 1.00 83.44 112 PRO A O 1
ATOM 978 N N . TYR A 1 113 ? -2.819 3.474 -8.898 1.00 83.31 113 TYR A N 1
ATOM 979 C CA . TYR A 1 113 ? -2.184 4.539 -8.120 1.00 83.31 113 TYR A CA 1
ATOM 980 C C . TYR A 1 113 ? -0.697 4.258 -7.854 1.00 83.31 113 TYR A C 1
ATOM 982 O O . TYR A 1 113 ? 0.152 5.122 -8.075 1.00 83.31 113 TYR A O 1
ATOM 990 N N . ILE A 1 114 ? -0.352 3.024 -7.462 1.00 82.81 114 ILE A N 1
ATOM 991 C CA . ILE A 1 114 ? 1.047 2.612 -7.255 1.00 82.81 114 ILE A CA 1
ATOM 992 C C . ILE A 1 114 ? 1.829 2.672 -8.574 1.00 82.81 114 ILE A C 1
ATOM 994 O O . ILE A 1 114 ? 2.964 3.151 -8.593 1.00 82.81 114 ILE A O 1
ATOM 998 N N . ARG A 1 115 ? 1.229 2.246 -9.695 1.00 80.75 115 ARG A N 1
ATOM 999 C CA . ARG A 1 115 ? 1.858 2.326 -11.023 1.00 80.75 115 ARG A CA 1
ATOM 1000 C C . ARG A 1 115 ? 2.080 3.778 -11.456 1.00 80.75 115 ARG A C 1
ATOM 1002 O O . ARG A 1 115 ? 3.164 4.094 -11.941 1.00 80.75 115 ARG A O 1
ATOM 1009 N N . ALA A 1 116 ? 1.103 4.661 -11.248 1.00 80.56 116 ALA A N 1
ATOM 1010 C CA . ALA A 1 116 ? 1.236 6.090 -11.527 1.00 80.56 116 ALA A CA 1
ATOM 1011 C C . ALA A 1 116 ? 2.376 6.720 -10.706 1.00 80.56 116 ALA A C 1
ATOM 1013 O O . ALA A 1 116 ? 3.240 7.393 -11.269 1.00 80.56 116 ALA A O 1
ATOM 1014 N N . GLN A 1 117 ? 2.447 6.418 -9.404 1.00 78.31 117 GLN A N 1
ATOM 1015 C CA . GLN A 1 117 ? 3.523 6.878 -8.524 1.00 78.31 117 GLN A CA 1
ATOM 1016 C C . GLN A 1 117 ? 4.903 6.367 -8.979 1.00 78.31 117 GLN A C 1
ATOM 1018 O O . GLN A 1 117 ? 5.847 7.150 -9.075 1.00 78.31 117 GLN A O 1
ATOM 1023 N N . MET A 1 118 ? 5.028 5.075 -9.307 1.00 73.69 118 MET A N 1
ATOM 1024 C CA . MET A 1 118 ? 6.281 4.491 -9.809 1.00 73.69 118 MET A CA 1
ATOM 1025 C C . MET A 1 118 ? 6.735 5.137 -11.126 1.00 73.69 118 MET A C 1
ATOM 1027 O O . MET A 1 118 ? 7.916 5.442 -11.279 1.00 73.69 118 MET A O 1
ATOM 1031 N N . ASN A 1 119 ? 5.804 5.397 -12.046 1.00 72.94 119 ASN A N 1
ATOM 1032 C CA . ASN A 1 119 ? 6.098 6.051 -13.321 1.00 72.94 119 ASN A CA 1
ATOM 1033 C C . ASN A 1 119 ? 6.473 7.534 -13.142 1.00 72.94 119 ASN A C 1
ATOM 1035 O O . ASN A 1 119 ? 7.336 8.028 -13.862 1.00 72.94 119 ASN A O 1
ATOM 1039 N N . SER A 1 120 ? 5.870 8.238 -12.177 1.00 65.00 120 SER A N 1
ATOM 1040 C CA . SER A 1 120 ? 6.220 9.628 -11.845 1.00 65.00 120 SER A CA 1
ATOM 1041 C C . SER A 1 120 ? 7.662 9.743 -11.332 1.00 65.00 120 SER A C 1
ATOM 1043 O O . SER A 1 120 ? 8.441 10.550 -11.836 1.00 65.00 120 SER A O 1
ATOM 1045 N N . VAL A 1 121 ? 8.067 8.844 -10.425 1.00 59.34 121 VAL A N 1
ATOM 1046 C CA . VAL A 1 121 ? 9.456 8.760 -9.935 1.00 59.34 121 VAL A CA 1
ATOM 1047 C C . VAL A 1 121 ? 10.437 8.452 -11.075 1.00 59.34 121 VAL A C 1
ATOM 1049 O O . VAL A 1 121 ? 11.519 9.028 -11.120 1.00 59.34 121 VAL A O 1
ATOM 1052 N N . GLN A 1 122 ? 10.060 7.599 -12.036 1.00 56.25 122 GLN A N 1
ATOM 1053 C CA . GLN A 1 122 ? 10.889 7.336 -13.221 1.00 56.25 122 GLN A CA 1
ATOM 1054 C C . GLN A 1 122 ? 10.997 8.544 -14.163 1.00 56.25 122 GLN A C 1
ATOM 1056 O O . GLN A 1 122 ? 12.059 8.750 -14.745 1.00 56.25 122 GLN A O 1
ATOM 1061 N N . LYS A 1 123 ? 9.939 9.355 -14.313 1.00 52.72 123 LYS A N 1
ATOM 1062 C CA . LYS A 1 123 ? 9.993 10.593 -15.110 1.00 52.72 123 LYS A CA 1
ATOM 1063 C C . LYS A 1 123 ? 10.969 11.607 -14.508 1.00 52.72 123 LYS A C 1
ATOM 1065 O O . LYS A 1 123 ? 11.792 12.123 -15.247 1.00 52.72 123 LYS A O 1
ATOM 1070 N N . MET A 1 124 ? 10.979 11.781 -13.184 1.00 44.06 124 MET A N 1
ATOM 1071 C CA . MET A 1 124 ? 11.966 12.624 -12.480 1.00 44.06 124 MET A CA 1
ATOM 1072 C C . MET A 1 124 ? 13.409 12.076 -12.490 1.00 44.06 124 MET A C 1
ATOM 1074 O O . MET A 1 124 ? 14.303 12.688 -11.911 1.00 44.06 124 MET A O 1
ATOM 1078 N N . HIS A 1 125 ? 13.660 10.910 -13.093 1.00 44.53 125 HIS A N 1
ATOM 1079 C CA . HIS A 1 125 ? 15.004 10.348 -13.297 1.00 44.53 125 HIS A CA 1
ATOM 1080 C C . HIS A 1 125 ? 15.366 10.187 -14.779 1.00 44.53 125 HIS A C 1
ATOM 1082 O O . HIS A 1 125 ? 16.424 9.646 -15.099 1.00 44.53 125 HIS A O 1
ATOM 1088 N N . LYS A 1 126 ? 14.527 10.685 -15.694 1.00 36.97 126 LYS A N 1
ATOM 1089 C CA . LYS A 1 126 ? 14.976 11.023 -17.042 1.00 36.97 126 LYS A CA 1
ATOM 1090 C C . LYS A 1 126 ? 15.484 12.464 -17.001 1.00 36.97 126 LYS A C 1
ATOM 1092 O O . LYS A 1 126 ? 14.684 13.342 -16.690 1.00 36.97 126 LYS A O 1
ATOM 1097 N N . PRO A 1 127 ? 16.762 12.734 -17.319 1.00 41.38 127 PRO A N 1
ATOM 1098 C CA . PRO A 1 127 ? 17.164 14.083 -17.676 1.00 41.38 127 PRO A CA 1
ATOM 1099 C C . PRO A 1 127 ? 16.342 14.478 -18.901 1.00 41.38 127 PRO A C 1
ATOM 1101 O O . PRO A 1 127 ? 16.356 13.768 -19.912 1.00 41.38 127 PRO A O 1
ATOM 1104 N N . GLU A 1 128 ? 15.599 15.575 -18.816 1.00 38.50 128 GLU A N 1
ATOM 1105 C CA . GLU A 1 128 ? 15.015 16.163 -20.012 1.00 38.50 128 GLU A CA 1
ATOM 1106 C C . GLU A 1 128 ? 16.152 16.781 -20.830 1.00 38.50 128 GLU A C 1
ATOM 1108 O O . GLU A 1 128 ? 16.583 17.901 -20.568 1.00 38.50 128 GLU A O 1
ATOM 1113 N N . MET A 1 129 ? 16.647 16.049 -21.834 1.00 42.00 129 MET A N 1
ATOM 1114 C CA . MET A 1 129 ? 17.416 16.646 -22.929 1.00 42.00 129 MET A CA 1
ATOM 1115 C C . MET A 1 129 ? 16.474 17.519 -23.768 1.00 42.00 129 MET A C 1
ATOM 1117 O O . MET A 1 129 ? 16.075 17.144 -24.870 1.00 42.00 129 MET A O 1
ATOM 1121 N N . GLN A 1 130 ? 16.104 18.687 -23.241 1.00 35.22 130 GLN A N 1
ATOM 1122 C CA . GLN A 1 130 ? 15.538 19.759 -24.050 1.00 35.22 130 GLN A CA 1
ATOM 1123 C C . GLN A 1 130 ? 16.684 20.459 -24.780 1.00 35.22 130 GLN A C 1
ATOM 1125 O O . GLN A 1 130 ? 17.285 21.414 -24.293 1.00 35.22 130 GLN A O 1
ATOM 1130 N N . VAL A 1 131 ? 17.004 19.939 -25.964 1.00 41.22 131 VAL A N 1
ATOM 1131 C CA . VAL A 1 131 ? 17.883 20.609 -26.922 1.00 41.22 131 VAL A CA 1
ATOM 1132 C C . VAL A 1 131 ? 17.142 21.829 -27.468 1.00 41.22 131 VAL A C 1
ATOM 1134 O O . VAL A 1 131 ? 16.276 21.684 -28.322 1.00 41.22 131 VAL A O 1
ATOM 1137 N N . ASN A 1 132 ? 17.498 23.020 -26.985 1.00 33.00 132 ASN A N 1
ATOM 1138 C CA . ASN A 1 132 ? 17.067 24.305 -27.539 1.00 33.00 132 ASN A CA 1
ATOM 1139 C C . ASN A 1 132 ? 18.265 25.279 -27.610 1.00 33.00 132 ASN A C 1
ATOM 1141 O O . ASN A 1 132 ? 18.529 26.038 -26.683 1.00 33.00 132 ASN A O 1
ATOM 1145 N N . ARG A 1 133 ? 18.992 25.242 -28.737 1.00 39.78 133 ARG A N 1
ATOM 1146 C CA . ARG A 1 133 ? 19.665 26.414 -29.354 1.00 39.78 133 ARG A CA 1
ATOM 1147 C C . ARG A 1 133 ? 18.646 27.089 -30.303 1.00 39.78 133 ARG A C 1
ATOM 1149 O O . ARG A 1 133 ? 17.718 26.378 -30.693 1.00 39.78 133 ARG A O 1
ATOM 1156 N N . PRO A 1 134 ? 18.789 28.361 -30.752 1.00 44.16 134 PRO A N 1
ATOM 1157 C CA . PRO A 1 134 ? 19.978 29.240 -30.826 1.00 44.16 134 PRO A CA 1
ATOM 1158 C C . PRO A 1 134 ? 19.846 30.450 -29.844 1.00 44.16 134 PRO A C 1
ATOM 1160 O O . PRO A 1 134 ? 19.169 30.272 -28.841 1.00 44.16 134 PRO A O 1
ATOM 1163 N N . VAL A 1 135 ? 20.464 31.648 -29.928 1.00 27.69 135 VAL A N 1
ATOM 1164 C CA . VAL A 1 135 ? 21.219 32.418 -30.958 1.00 27.69 135 VAL A CA 1
ATOM 1165 C C . VAL A 1 135 ? 22.359 33.227 -30.289 1.00 27.69 135 VAL A C 1
ATOM 1167 O O . VAL A 1 135 ? 22.310 33.486 -29.090 1.00 27.69 135 VAL A O 1
ATOM 1170 N N . CYS A 1 136 ? 23.377 33.644 -31.053 1.00 36.00 136 CYS A N 1
ATOM 1171 C CA . CYS A 1 136 ? 24.425 34.583 -30.619 1.00 36.00 136 CYS A CA 1
ATOM 1172 C C . CYS A 1 136 ? 23.936 36.030 -30.421 1.00 36.00 136 CYS A C 1
ATOM 1174 O O . CYS A 1 136 ? 23.156 36.520 -31.232 1.00 36.00 136 CYS A O 1
ATOM 1176 N N . THR A 1 137 ? 24.585 36.770 -29.510 1.00 27.92 137 THR A N 1
ATOM 1177 C CA . THR A 1 137 ? 25.027 38.156 -29.796 1.00 27.92 137 THR A CA 1
ATOM 1178 C C . THR A 1 137 ? 26.316 38.493 -29.034 1.00 27.92 137 THR A C 1
ATOM 1180 O O . THR A 1 137 ? 26.560 37.948 -27.962 1.00 27.92 137 THR A O 1
ATOM 1183 N N . ILE A 1 138 ? 27.151 39.359 -29.615 1.00 44.91 138 ILE A N 1
ATOM 1184 C CA . ILE A 1 138 ? 28.518 39.698 -29.175 1.00 44.91 138 ILE A CA 1
ATOM 1185 C C . ILE A 1 138 ? 28.534 41.103 -28.559 1.00 44.91 138 ILE A C 1
ATOM 1187 O O . ILE A 1 138 ? 27.973 42.007 -29.172 1.00 44.91 138 ILE A O 1
ATOM 1191 N N . VAL A 1 139 ? 29.280 41.323 -27.467 1.00 29.91 139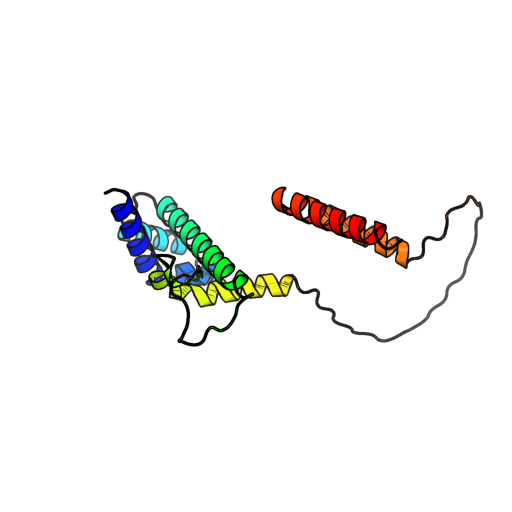 VAL A N 1
ATOM 1192 C CA . VAL A 1 139 ? 29.921 42.626 -27.170 1.00 29.91 139 VAL A CA 1
ATOM 1193 C C . VAL A 1 139 ? 31.310 42.387 -26.555 1.00 29.91 139 VAL A C 1
ATOM 1195 O O . VAL A 1 139 ? 31.447 41.590 -25.631 1.00 29.91 139 VAL A O 1
ATOM 1198 N N . LYS A 1 140 ? 32.338 43.067 -27.083 1.00 42.56 140 LYS A N 1
ATOM 1199 C CA . LYS A 1 140 ? 33.725 43.082 -26.573 1.00 42.56 140 LYS A CA 1
ATOM 1200 C C . LYS A 1 140 ? 33.903 44.075 -25.412 1.00 42.56 140 LYS A C 1
ATOM 1202 O O . LYS A 1 140 ? 33.318 45.153 -25.453 1.00 42.56 140 LYS A O 1
ATOM 1207 N N . ALA A 1 141 ? 34.849 43.791 -24.515 1.00 32.66 141 ALA A N 1
ATOM 1208 C CA . ALA A 1 141 ? 35.658 44.788 -23.800 1.00 32.66 141 ALA A CA 1
ATOM 1209 C C . ALA A 1 141 ? 37.050 44.183 -23.495 1.00 32.66 141 ALA A C 1
ATOM 1211 O O . ALA A 1 141 ? 37.157 42.968 -23.342 1.00 32.66 141 ALA A O 1
ATOM 1212 N N . GLU A 1 142 ? 38.112 44.995 -23.474 1.00 32.59 142 GLU A N 1
ATOM 1213 C CA . GLU A 1 142 ? 39.513 44.539 -23.582 1.00 32.59 142 GLU A CA 1
ATOM 1214 C C . GLU A 1 142 ? 40.370 44.897 -22.342 1.00 32.59 142 GLU A C 1
ATOM 1216 O O . GLU A 1 142 ? 40.379 46.057 -21.948 1.00 32.59 142 GLU A O 1
ATOM 1221 N N . LEU A 1 143 ? 41.152 43.915 -21.842 1.00 37.25 143 LEU A N 1
ATOM 1222 C CA . LEU A 1 143 ? 42.444 44.020 -21.103 1.00 37.25 143 LEU A CA 1
ATOM 1223 C C . LEU A 1 143 ? 42.506 44.817 -19.755 1.00 37.25 143 LEU A C 1
ATOM 1225 O O . LEU A 1 143 ? 41.535 45.487 -19.416 1.00 37.25 143 LEU A O 1
ATOM 1229 N N . PRO A 1 144 ? 43.601 44.748 -18.935 1.00 39.88 144 PRO A N 1
ATOM 1230 C CA . PRO A 1 144 ? 44.968 44.256 -19.209 1.00 39.88 144 PRO A CA 1
ATOM 1231 C C . PRO A 1 144 ? 45.574 43.225 -18.216 1.00 39.88 144 PRO A C 1
ATOM 1233 O O . PRO A 1 144 ? 44.925 42.730 -17.300 1.00 39.88 144 PRO A O 1
ATOM 1236 N N . GLN A 1 145 ? 46.843 42.882 -18.475 1.00 37.53 145 GLN A N 1
ATOM 1237 C CA . GLN A 1 145 ? 47.642 41.786 -17.901 1.00 37.53 145 GLN A CA 1
ATOM 1238 C C . GLN A 1 145 ? 48.272 42.091 -16.528 1.00 37.53 145 GLN A C 1
ATOM 1240 O O . GLN A 1 145 ? 48.657 43.227 -16.264 1.00 37.53 145 GLN A O 1
ATOM 1245 N N . LEU A 1 146 ? 48.561 41.032 -15.762 1.00 34.56 146 LEU A N 1
ATOM 1246 C CA . LEU A 1 146 ? 49.813 40.877 -15.005 1.00 34.56 146 LEU A CA 1
ATOM 1247 C C . LEU A 1 146 ? 50.269 39.411 -15.112 1.00 34.56 146 LEU A C 1
ATOM 1249 O O . LEU A 1 146 ? 49.445 38.504 -15.015 1.00 34.56 146 LEU A O 1
ATOM 1253 N N . MET A 1 147 ? 51.560 39.199 -15.369 1.00 39.44 147 MET A N 1
ATOM 1254 C CA . MET A 1 147 ? 52.190 37.874 -15.421 1.00 39.44 147 MET A CA 1
ATOM 1255 C C . MET A 1 147 ? 52.608 37.427 -14.017 1.00 39.44 147 MET A C 1
ATOM 1257 O O . MET A 1 147 ? 52.983 38.266 -13.205 1.00 39.44 147 MET A O 1
ATOM 1261 N N . ASP A 1 148 ? 52.570 36.119 -13.766 1.00 34.91 148 ASP A N 1
ATOM 1262 C CA . ASP A 1 148 ? 53.789 35.338 -13.513 1.00 34.91 148 ASP A CA 1
ATOM 1263 C C . ASP A 1 148 ? 53.482 33.845 -13.737 1.00 34.91 148 ASP A C 1
ATOM 1265 O O . ASP A 1 148 ? 52.417 33.345 -13.366 1.00 34.91 148 ASP A O 1
ATOM 1269 N N . GLU A 1 149 ? 54.379 33.149 -14.436 1.00 43.22 149 GLU A N 1
ATOM 1270 C CA . GLU A 1 149 ? 54.202 31.754 -14.849 1.00 43.22 149 GLU A CA 1
ATOM 1271 C C . GLU A 1 149 ? 54.656 30.780 -13.754 1.00 43.22 149 GLU A C 1
ATOM 1273 O O . GLU A 1 149 ? 55.799 30.852 -13.317 1.00 43.22 149 GLU A O 1
ATOM 1278 N N . GLU A 1 150 ? 53.841 29.769 -13.427 1.00 35.59 150 GLU A N 1
ATOM 1279 C CA . GLU A 1 150 ? 54.385 28.419 -13.217 1.00 35.59 150 GLU A CA 1
ATOM 1280 C C . GLU A 1 150 ? 53.338 27.313 -13.466 1.00 35.59 150 GLU A C 1
ATOM 1282 O O . GLU A 1 150 ? 52.533 26.944 -12.614 1.00 35.59 150 GLU A O 1
ATOM 1287 N N . MET A 1 151 ? 53.378 26.774 -14.689 1.00 38.50 151 MET A N 1
ATOM 1288 C CA . MET A 1 151 ? 52.994 25.401 -15.048 1.00 38.50 151 MET A CA 1
ATOM 1289 C C . MET A 1 151 ? 51.625 24.868 -14.568 1.00 38.50 151 MET A C 1
ATOM 1291 O O . MET A 1 151 ? 51.506 23.717 -14.140 1.00 38.50 151 MET A O 1
ATOM 1295 N N . MET A 1 152 ? 50.558 25.647 -14.744 1.00 34.75 152 MET A N 1
ATOM 1296 C CA . MET A 1 152 ? 49.200 25.098 -14.767 1.00 34.75 152 MET A CA 1
ATOM 1297 C C . MET A 1 152 ? 48.864 24.684 -16.200 1.00 34.75 152 MET A C 1
ATOM 1299 O O . MET A 1 152 ? 48.641 25.535 -17.057 1.00 34.75 152 MET A O 1
ATOM 1303 N N . SER A 1 153 ? 48.834 23.377 -16.469 1.00 43.03 153 SER A N 1
ATOM 1304 C CA . SER A 1 153 ? 48.234 22.858 -17.700 1.00 43.03 153 SER A CA 1
ATOM 1305 C C . SER A 1 153 ? 46.805 23.381 -17.809 1.00 43.03 153 SER A C 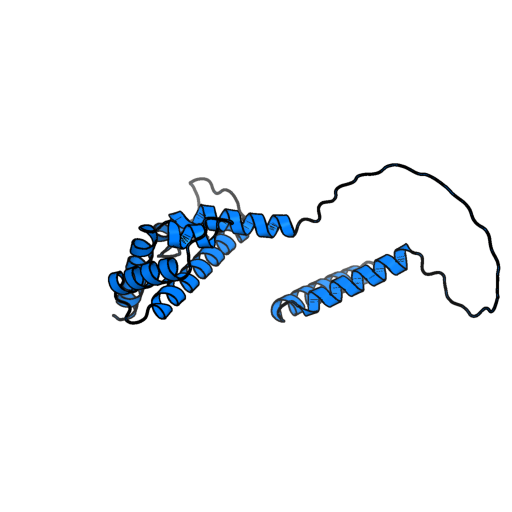1
ATOM 1307 O O . SER A 1 153 ? 46.029 23.195 -16.866 1.00 43.03 153 SER A O 1
ATOM 1309 N N . GLU A 1 154 ? 46.455 23.983 -18.947 1.00 45.97 154 GLU A N 1
ATOM 1310 C CA . GLU A 1 154 ? 45.065 24.262 -19.307 1.00 45.97 154 GLU A CA 1
ATOM 1311 C C . GLU A 1 154 ? 44.335 22.926 -19.477 1.00 45.97 154 GLU A C 1
ATOM 1313 O O . GLU A 1 154 ? 44.198 22.398 -20.580 1.00 45.97 154 GLU A O 1
ATOM 1318 N N . GLU A 1 155 ? 43.889 22.351 -18.359 1.00 51.25 155 GLU A N 1
ATOM 1319 C CA . GLU A 1 155 ? 42.877 21.310 -18.386 1.00 51.25 155 GLU A CA 1
ATOM 1320 C C . GLU A 1 155 ? 41.669 21.917 -19.085 1.00 51.25 155 GLU A C 1
ATOM 1322 O O . GLU A 1 155 ? 41.059 22.867 -18.579 1.00 51.25 155 GLU A O 1
ATOM 1327 N N . SER A 1 156 ? 41.376 21.388 -20.275 1.00 62.84 156 SER A N 1
ATOM 1328 C CA . SER A 1 156 ? 40.287 21.848 -21.134 1.00 62.84 156 SER A CA 1
ATOM 1329 C C . SER A 1 156 ? 39.026 22.076 -20.299 1.00 62.84 156 SER A C 1
ATOM 1331 O O . SER A 1 156 ? 38.773 21.344 -19.334 1.00 62.84 156 SER A O 1
ATOM 1333 N N . GLU A 1 157 ? 38.179 23.037 -20.677 1.00 63.47 157 GLU A N 1
ATOM 1334 C CA . GLU A 1 157 ? 36.861 23.175 -20.045 1.00 63.47 157 GLU A CA 1
ATOM 1335 C C . GLU A 1 157 ? 36.125 21.821 -20.019 1.00 63.47 157 GLU A C 1
ATOM 1337 O O . GLU A 1 157 ? 35.414 21.520 -19.065 1.00 63.47 157 GLU A O 1
ATOM 1342 N N . GLU A 1 158 ? 36.358 20.946 -21.003 1.00 62.22 158 GLU A N 1
ATOM 1343 C CA . GLU A 1 158 ? 35.864 19.565 -21.023 1.00 62.22 158 GLU A CA 1
ATOM 1344 C C . GLU A 1 158 ? 36.416 18.690 -19.881 1.00 62.22 158 GLU A C 1
ATOM 1346 O O . GLU A 1 158 ? 35.650 17.949 -19.264 1.00 62.22 158 GLU A O 1
ATOM 1351 N N . GLU A 1 159 ? 37.707 18.779 -19.549 1.00 66.31 159 GLU A N 1
ATOM 1352 C CA . GLU A 1 159 ? 38.328 18.036 -18.441 1.00 66.31 159 GLU A CA 1
ATOM 1353 C C . GLU A 1 159 ? 37.856 18.550 -17.077 1.00 66.31 159 GLU A C 1
ATOM 1355 O O . GLU A 1 159 ? 37.533 17.752 -16.191 1.00 66.31 159 GLU A O 1
ATOM 1360 N N . ASN A 1 160 ? 37.716 19.869 -16.927 1.00 69.69 160 ASN A N 1
ATOM 1361 C CA . ASN A 1 160 ? 37.129 20.482 -15.737 1.00 69.69 160 ASN A CA 1
ATOM 1362 C C . ASN A 1 160 ? 35.652 20.076 -15.556 1.00 69.69 160 ASN A C 1
ATOM 1364 O O . ASN A 1 160 ? 35.261 19.617 -14.477 1.00 69.69 160 ASN A O 1
ATOM 1368 N N . ASN A 1 161 ? 34.853 20.119 -16.627 1.00 72.12 161 ASN A N 1
ATOM 1369 C CA . ASN A 1 161 ? 33.467 19.636 -16.637 1.00 72.12 161 ASN A CA 1
ATOM 1370 C C . ASN A 1 161 ? 33.374 18.130 -16.314 1.00 72.12 161 ASN A C 1
ATOM 1372 O O . ASN A 1 161 ? 32.500 17.703 -15.553 1.00 72.12 161 ASN A O 1
ATOM 1376 N N . LEU A 1 162 ? 34.292 17.307 -16.839 1.00 69.44 162 LEU A N 1
ATOM 1377 C CA . LEU A 1 162 ? 34.384 15.878 -16.522 1.00 69.44 162 LEU A CA 1
ATOM 1378 C C . LEU A 1 162 ? 34.716 15.647 -15.042 1.00 69.44 162 LEU A C 1
ATOM 1380 O O . LEU A 1 162 ? 34.058 14.830 -14.390 1.00 69.44 162 LEU A O 1
ATOM 1384 N N . LYS A 1 163 ? 35.686 16.378 -14.480 1.00 71.12 163 LYS A N 1
ATOM 1385 C CA . LYS A 1 163 ? 36.021 16.319 -13.048 1.00 71.12 163 LYS A CA 1
ATOM 1386 C C . LYS A 1 163 ? 34.838 16.710 -12.172 1.00 71.12 163 LYS A C 1
ATOM 1388 O O . LYS A 1 163 ? 34.553 16.012 -11.195 1.00 71.12 163 LYS A O 1
ATOM 1393 N N . GLU A 1 164 ? 34.120 17.782 -12.504 1.00 78.88 164 GLU A N 1
ATOM 1394 C CA . GLU A 1 164 ? 32.935 18.187 -11.747 1.00 78.88 164 GLU A CA 1
ATOM 1395 C C . GLU A 1 164 ? 31.828 17.123 -11.825 1.00 78.88 164 GLU A C 1
ATOM 1397 O O . GLU A 1 164 ? 31.284 16.716 -10.792 1.00 78.88 164 GLU A O 1
ATOM 1402 N N . PHE A 1 165 ? 31.574 16.568 -13.014 1.00 78.00 165 PHE A N 1
ATOM 1403 C CA . PHE A 1 165 ? 30.640 15.458 -13.210 1.00 78.00 165 PHE A CA 1
ATOM 1404 C C . PHE A 1 165 ? 31.002 14.222 -12.366 1.00 78.00 165 PHE A C 1
ATOM 1406 O O . PHE A 1 165 ? 30.137 13.674 -11.671 1.00 78.00 165 PHE A O 1
ATOM 1413 N N . PHE A 1 166 ? 32.272 13.800 -12.347 1.00 78.50 166 PHE A N 1
ATOM 1414 C CA . PHE A 1 166 ? 32.727 12.692 -11.498 1.00 78.50 166 PHE A CA 1
ATOM 1415 C C . PHE A 1 166 ? 32.585 13.008 -10.003 1.00 78.50 166 PHE A C 1
ATOM 1417 O O . PHE A 1 166 ? 32.119 12.159 -9.237 1.00 78.50 166 PHE A O 1
ATOM 1424 N N . ASN A 1 167 ? 32.896 14.233 -9.576 1.00 75.75 167 ASN A N 1
ATOM 1425 C CA . ASN A 1 167 ? 32.719 14.667 -8.189 1.00 75.75 167 ASN A CA 1
ATOM 1426 C C . ASN A 1 167 ? 31.240 14.664 -7.759 1.00 75.75 167 ASN A C 1
ATOM 1428 O O . ASN A 1 167 ? 30.914 14.219 -6.653 1.00 75.75 167 ASN A O 1
ATOM 1432 N N . LEU A 1 168 ? 30.323 15.098 -8.628 1.00 78.25 168 LEU A N 1
ATOM 1433 C CA . LEU A 1 168 ? 28.877 15.037 -8.393 1.00 78.25 168 LEU A CA 1
ATOM 1434 C C . LEU A 1 168 ? 28.359 13.591 -8.360 1.00 78.25 168 LEU A C 1
ATOM 1436 O O . LEU A 1 168 ? 27.532 13.251 -7.504 1.00 78.25 168 LEU A O 1
ATOM 1440 N N . MET A 1 169 ? 28.884 12.716 -9.223 1.00 79.31 169 MET A N 1
ATOM 1441 C CA . MET A 1 169 ? 28.588 11.280 -9.217 1.00 79.31 169 MET A CA 1
ATOM 1442 C C . MET A 1 169 ? 29.011 10.631 -7.889 1.00 79.31 169 MET A C 1
ATOM 1444 O O . MET A 1 169 ? 28.199 9.956 -7.251 1.00 79.31 169 MET A O 1
ATOM 1448 N N . LEU A 1 170 ? 30.236 10.891 -7.421 1.00 77.69 170 LEU A N 1
ATOM 1449 C CA . LEU A 1 170 ? 30.764 10.373 -6.152 1.00 77.69 170 LEU A CA 1
ATOM 1450 C C . LEU A 1 170 ? 29.967 10.886 -4.941 1.00 77.69 170 LEU A C 1
ATOM 1452 O O . LEU A 1 170 ? 29.518 10.085 -4.116 1.00 77.69 170 LEU A O 1
ATOM 1456 N N . LYS A 1 171 ? 29.694 12.199 -4.867 1.00 76.75 171 LYS A N 1
ATOM 1457 C CA . LYS A 1 171 ? 28.837 12.797 -3.821 1.00 76.75 171 LYS A CA 1
ATOM 1458 C C . LYS A 1 171 ? 27.427 12.195 -3.805 1.00 76.75 171 LYS A C 1
ATOM 1460 O O . LYS A 1 171 ? 26.820 12.080 -2.739 1.00 76.75 171 LYS A O 1
ATOM 1465 N N . SER A 1 172 ? 26.902 11.798 -4.964 1.00 76.12 172 SER A N 1
ATOM 1466 C CA . SER A 1 172 ? 25.593 11.144 -5.083 1.00 76.12 172 SER A CA 1
ATOM 1467 C C . SER A 1 172 ? 25.639 9.670 -4.669 1.00 76.12 172 SER A C 1
ATOM 1469 O O . SER A 1 172 ? 24.732 9.202 -3.982 1.00 76.12 172 SER A O 1
ATOM 1471 N N . MET A 1 173 ? 26.713 8.945 -5.002 1.00 73.81 173 MET A N 1
ATOM 1472 C CA . MET A 1 173 ? 26.918 7.556 -4.576 1.00 73.81 173 MET A CA 1
ATOM 1473 C C . MET A 1 173 ? 27.002 7.409 -3.054 1.00 73.81 173 MET A C 1
ATOM 1475 O O . MET A 1 173 ? 26.412 6.480 -2.505 1.00 73.81 173 MET A O 1
ATOM 1479 N N . LEU A 1 174 ? 27.673 8.335 -2.361 1.00 74.75 174 LEU A N 1
ATOM 1480 C CA . LEU A 1 174 ? 27.806 8.308 -0.897 1.00 74.75 174 LEU A CA 1
ATOM 1481 C C . LEU A 1 174 ? 26.460 8.435 -0.155 1.00 74.75 174 LEU A C 1
ATOM 1483 O O . LEU A 1 174 ? 26.357 8.016 0.995 1.00 74.75 174 LEU A O 1
ATOM 1487 N N . LYS A 1 175 ? 25.411 8.948 -0.814 1.00 82.56 175 LYS A N 1
ATOM 1488 C CA . LYS A 1 175 ? 24.041 9.035 -0.269 1.00 82.56 175 LYS A CA 1
ATOM 1489 C C . LYS A 1 175 ? 23.228 7.740 -0.435 1.00 82.56 175 LYS A C 1
ATOM 1491 O O . LYS A 1 175 ? 22.126 7.640 0.101 1.00 82.56 175 LYS A O 1
ATOM 1496 N N . LEU A 1 176 ? 23.732 6.756 -1.184 1.00 79.38 176 LEU A N 1
ATOM 1497 C CA . LEU A 1 176 ? 23.084 5.451 -1.356 1.00 79.38 176 LEU A CA 1
ATOM 1498 C C . LEU A 1 176 ? 23.357 4.536 -0.154 1.00 79.38 176 LEU A C 1
ATOM 1500 O O . LEU A 1 176 ? 24.364 4.689 0.531 1.00 79.38 176 LEU A O 1
ATOM 1504 N N . SER A 1 177 ? 22.512 3.526 0.078 1.00 81.88 177 SER A N 1
ATOM 1505 C CA . SER A 1 177 ? 22.802 2.511 1.101 1.00 81.88 177 SER A CA 1
ATOM 1506 C C . SER A 1 177 ? 24.010 1.645 0.717 1.00 81.88 177 SER A C 1
ATOM 1508 O O . SER A 1 177 ? 24.242 1.392 -0.468 1.00 81.88 177 SER A O 1
ATOM 1510 N N . GLN A 1 178 ? 24.754 1.147 1.714 1.00 75.94 178 GLN A N 1
ATOM 1511 C CA . GLN A 1 178 ? 26.008 0.392 1.530 1.00 75.94 178 GLN A CA 1
ATOM 1512 C C . GLN A 1 178 ? 25.909 -0.732 0.482 1.00 75.94 178 GLN A C 1
ATOM 1514 O O . GLN A 1 178 ? 26.797 -0.874 -0.351 1.00 75.94 178 GLN A O 1
ATOM 1519 N N . PHE A 1 179 ? 24.796 -1.474 0.444 1.00 81.38 179 PHE A N 1
ATOM 1520 C CA . PHE A 1 179 ? 24.545 -2.508 -0.570 1.00 81.38 179 PHE A CA 1
ATOM 1521 C C . PHE A 1 179 ? 24.608 -1.979 -2.017 1.00 81.38 179 PHE A C 1
ATOM 1523 O O . PHE A 1 179 ? 25.165 -2.624 -2.906 1.00 81.38 179 PHE A O 1
ATOM 1530 N N . HIS A 1 180 ? 24.057 -0.789 -2.269 1.00 70.50 180 HIS A N 1
ATOM 1531 C CA . HIS A 1 180 ? 24.092 -0.164 -3.591 1.00 70.50 180 HIS A CA 1
ATOM 1532 C C . HIS A 1 180 ? 25.478 0.413 -3.900 1.00 70.50 180 HIS A C 1
ATOM 1534 O O . HIS A 1 180 ? 25.944 0.269 -5.029 1.00 70.50 180 HIS A O 1
ATOM 1540 N N . GLN A 1 181 ? 26.164 0.988 -2.904 1.00 80.19 181 GLN A N 1
ATOM 1541 C CA . GLN A 1 181 ? 27.551 1.450 -3.045 1.00 80.19 181 GLN A CA 1
ATOM 1542 C C . GLN A 1 181 ? 28.483 0.292 -3.449 1.00 80.19 181 GLN A C 1
ATOM 1544 O O . GLN A 1 181 ? 29.198 0.395 -4.447 1.00 80.19 181 GLN A O 1
ATOM 1549 N N . GLN A 1 182 ? 28.400 -0.840 -2.739 1.00 77.25 182 GLN A N 1
ATOM 1550 C CA . GLN A 1 182 ? 29.152 -2.069 -3.016 1.00 77.25 182 GLN A CA 1
ATOM 1551 C C . GLN A 1 182 ? 28.932 -2.543 -4.461 1.00 77.25 182 GLN A C 1
ATOM 1553 O O . GLN A 1 182 ? 29.885 -2.759 -5.208 1.00 77.25 182 GLN A O 1
ATOM 1558 N N . ARG A 1 183 ? 27.668 -2.611 -4.897 1.00 77.00 183 ARG A N 1
ATOM 1559 C CA . ARG A 1 183 ? 27.293 -3.065 -6.243 1.00 77.00 183 ARG A CA 1
ATOM 1560 C C . ARG A 1 183 ? 27.793 -2.147 -7.364 1.00 77.00 183 ARG A C 1
ATOM 1562 O O . ARG A 1 183 ? 28.091 -2.628 -8.458 1.00 77.00 183 ARG A O 1
ATOM 1569 N N . VAL A 1 184 ? 27.866 -0.834 -7.134 1.00 79.94 184 VAL A N 1
ATOM 1570 C CA . VAL A 1 184 ? 28.438 0.108 -8.114 1.00 79.94 184 VAL A CA 1
ATOM 1571 C C . VAL A 1 184 ? 29.966 -0.003 -8.138 1.00 79.94 184 VAL A C 1
ATOM 1573 O O . VAL A 1 184 ? 30.543 -0.055 -9.223 1.00 79.94 184 VAL A O 1
ATOM 1576 N N . LYS A 1 185 ? 30.615 -0.150 -6.974 1.00 82.19 185 LYS A N 1
ATOM 1577 C CA . LYS A 1 185 ? 32.064 -0.396 -6.858 1.00 82.19 185 LYS A CA 1
ATOM 1578 C C . LYS A 1 185 ? 32.497 -1.667 -7.600 1.00 82.19 185 LYS A C 1
ATOM 1580 O O . LYS A 1 185 ? 33.453 -1.625 -8.367 1.00 82.19 185 LYS A O 1
ATOM 1585 N N . GLU A 1 186 ? 31.773 -2.774 -7.437 1.00 81.38 186 GLU A N 1
ATOM 1586 C CA . GLU A 1 186 ? 32.032 -4.029 -8.162 1.00 81.38 186 GLU A CA 1
ATOM 1587 C C . GLU A 1 186 ? 31.884 -3.872 -9.681 1.00 81.38 186 GLU A C 1
ATOM 1589 O O . GLU A 1 186 ? 32.714 -4.373 -10.440 1.00 81.38 186 GLU A O 1
ATOM 1594 N N . LYS A 1 187 ? 30.864 -3.136 -10.145 1.00 83.69 187 LYS A N 1
ATOM 1595 C CA . LYS A 1 187 ? 30.699 -2.836 -11.574 1.00 83.69 187 LYS A CA 1
ATOM 1596 C C . LYS A 1 187 ? 31.857 -2.008 -12.131 1.00 83.69 187 LYS A C 1
ATOM 1598 O O . LYS A 1 187 ? 32.379 -2.371 -13.180 1.00 83.69 187 LYS A O 1
ATOM 1603 N N . LEU A 1 188 ? 32.269 -0.946 -11.437 1.00 79.50 188 LEU A N 1
ATOM 1604 C CA . LEU A 1 188 ? 33.413 -0.117 -11.836 1.00 79.50 188 LEU A CA 1
ATOM 1605 C C . LEU A 1 188 ? 34.703 -0.945 -11.909 1.00 79.50 188 LEU A C 1
ATOM 1607 O O . LEU A 1 188 ? 35.395 -0.909 -12.922 1.00 79.50 188 LEU A O 1
ATOM 1611 N N . LEU A 1 189 ? 34.982 -1.765 -10.890 1.00 79.94 189 LEU A N 1
ATOM 1612 C CA . LEU A 1 189 ? 36.141 -2.664 -10.882 1.00 79.94 189 LEU A CA 1
ATOM 1613 C C . LEU A 1 189 ? 36.116 -3.672 -12.039 1.00 79.94 189 LEU A C 1
ATOM 1615 O O . LEU A 1 189 ? 37.160 -3.948 -12.625 1.00 79.94 189 LEU A O 1
ATOM 1619 N N . ASN A 1 190 ? 34.947 -4.206 -12.399 1.00 79.69 190 ASN A N 1
ATOM 1620 C CA . ASN A 1 190 ? 34.822 -5.123 -13.533 1.00 79.69 190 ASN A CA 1
ATOM 1621 C C . ASN A 1 190 ? 35.030 -4.421 -14.884 1.00 79.69 190 ASN A C 1
ATOM 1623 O O . ASN A 1 190 ? 35.689 -4.991 -15.750 1.00 79.69 190 ASN A O 1
ATOM 1627 N N . VAL A 1 191 ? 34.546 -3.185 -15.058 1.00 81.31 191 VAL A N 1
ATOM 1628 C CA . VAL A 1 191 ? 34.804 -2.386 -16.271 1.00 81.31 191 VAL A CA 1
ATOM 1629 C C . VAL A 1 191 ? 36.293 -2.048 -16.397 1.00 81.31 191 VAL A C 1
ATOM 1631 O O . VAL A 1 191 ? 36.874 -2.273 -17.455 1.00 81.31 191 VAL A O 1
ATOM 1634 N N . LEU A 1 192 ? 36.943 -1.614 -15.312 1.00 75.81 192 LEU A N 1
ATOM 1635 C CA . LEU A 1 192 ? 38.384 -1.320 -15.300 1.00 75.81 192 LEU A CA 1
ATOM 1636 C C . LEU A 1 192 ? 39.237 -2.566 -15.600 1.00 75.81 192 LEU A C 1
ATOM 1638 O O . LEU A 1 192 ? 40.210 -2.486 -16.348 1.00 75.81 192 LEU A O 1
ATOM 1642 N N . LYS A 1 193 ? 38.851 -3.741 -15.080 1.00 78.19 193 LYS A N 1
ATOM 1643 C CA . LYS A 1 193 ? 39.483 -5.025 -15.437 1.00 78.19 193 LYS A CA 1
ATOM 1644 C C . LYS A 1 193 ? 39.299 -5.370 -16.918 1.00 78.19 193 LYS A C 1
ATOM 1646 O O . LYS A 1 193 ? 40.239 -5.841 -17.542 1.00 78.19 193 LYS A O 1
ATOM 1651 N N . GLN A 1 194 ? 38.116 -5.125 -17.486 1.00 76.06 194 GLN A N 1
ATOM 1652 C CA . GLN A 1 194 ? 37.847 -5.357 -18.911 1.00 76.06 194 GLN A CA 1
ATOM 1653 C C . GLN A 1 194 ? 38.585 -4.376 -19.831 1.00 76.06 194 GLN A C 1
ATOM 1655 O O . GLN A 1 194 ? 38.922 -4.754 -20.949 1.00 76.06 194 GLN A O 1
ATOM 1660 N N . GLN A 1 195 ? 38.860 -3.150 -19.379 1.00 69.69 195 GLN A N 1
ATOM 1661 C CA . GLN A 1 195 ? 39.703 -2.197 -20.108 1.00 69.69 195 GLN A CA 1
ATOM 1662 C C . GLN A 1 195 ? 41.178 -2.620 -20.085 1.00 69.69 195 GLN A C 1
ATOM 1664 O O . GLN A 1 195 ? 41.786 -2.689 -21.146 1.00 69.69 195 GLN A O 1
ATOM 1669 N N . LYS A 1 196 ? 41.717 -3.028 -18.924 1.00 64.00 196 LYS A N 1
ATOM 1670 C CA . LYS A 1 196 ? 43.088 -3.574 -18.810 1.00 64.00 196 LYS A CA 1
ATOM 1671 C C . LYS A 1 196 ? 43.339 -4.881 -19.578 1.00 64.00 196 LYS A C 1
ATOM 1673 O O . LYS A 1 196 ? 44.486 -5.277 -19.708 1.00 64.00 196 LYS A O 1
ATOM 1678 N N . LEU A 1 197 ? 42.293 -5.567 -20.039 1.00 55.53 197 LEU A N 1
ATOM 1679 C CA . LEU A 1 197 ? 42.386 -6.765 -20.888 1.00 55.53 197 LEU A CA 1
ATOM 1680 C C . LEU A 1 197 ? 42.292 -6.445 -22.394 1.00 55.53 197 LEU A C 1
ATOM 1682 O O . LEU A 1 197 ? 42.246 -7.366 -23.206 1.00 55.53 197 LEU A O 1
ATOM 1686 N N . LYS A 1 198 ? 42.199 -5.162 -22.769 1.00 48.75 198 LYS A N 1
ATOM 1687 C CA . LYS A 1 198 ? 42.097 -4.678 -24.160 1.00 48.75 198 LYS A CA 1
ATOM 1688 C C . LYS A 1 198 ? 43.255 -3.759 -24.580 1.00 48.75 198 LYS A C 1
ATOM 1690 O O . LYS A 1 198 ? 43.215 -3.217 -25.681 1.00 48.75 198 LYS A O 1
ATOM 1695 N N . THR A 1 199 ? 44.238 -3.596 -23.700 1.00 43.78 199 THR A N 1
ATOM 1696 C CA . THR A 1 199 ? 45.529 -2.920 -23.894 1.00 43.78 199 THR A CA 1
ATOM 1697 C C . THR A 1 199 ? 46.630 -3.932 -23.647 1.00 43.78 199 THR A C 1
ATOM 1699 O O . THR A 1 199 ? 47.507 -4.057 -24.519 1.00 43.78 199 THR A O 1
#

Radius of gyration: 27.41 Å; chains: 1; bounding box: 69×71×51 Å

Organism: Glossina morsitans morsitans (NCBI:txid37546)